Protein AF-A0A947G806-F1 (afdb_monomer_lite)

Foldseek 3Di:
DDDDDDDDDDDDDDDDDDDDDPPPDDPPDPDDPDDAQQWFWWKWWWDDDPWIKIWTLAFCDGPRQKTWMFTKDWADDPPFFQPVLVNDQAPLRTKMKGWDIDRPVLSQDAQDKTKIWIWRPGPPDPPIDTRGITIIGGNHIQGIDGAHQDDDDDFFWKWWWADDLVRPWIWTWTDAHHPFAKTWIKTFPDQDDSPDCSNHRTDMWTFDPHGRDDDPAKDWGQTDDPPDTTITIIGTNDMDGGRSD

Radius of gyration: 31.88 Å; chains: 1; bounding box: 130×60×60 Å

Secondary structure (DSSP, 8-state):
-----------------PPPPPP--PPP-----PPPTTEE---EEEE-SSSEEEEE---SSTTS-EEEEEEEEEEEEEEEE-HHHHHSPPTTS-EEEEEPSEEGGGGGSTT-EEEEEEEES-TTSTT-EEEEEEEEEEEEEEEEEE--SSSPPPSS-EEEEEEETTTTEEEEEE---SSSEEEEEEEEEE---TT-THHHHTEEEEBTT--S---SSEEEEEEEETTEEEEEEEEEEEEEEES--

Sequence (245 aa):
MLRPYLLLSVLLTSCGGAPPEPAAVEPAKATQSEKPPMFGVHGMLVFGVGAKFVSHLPMYDQPHDVQAIAEVNLLRQPGEFNAELFAKPHPTGYHTLKPEPFSLPEMNKQGYRFPATLYAGHFEREGNVEIGKVIVEVKRPIVYRKLSASGESEPVYTAMVFGSSEAGEYYMAHKIGARPSFDQISLVAEGAKADDPRWTSGIEITAVAHPDEPITRYGSFNLQMEGAPHRIKTRAVYTEVGELR

Structure (mmCIF, N/CA/C/O backbone):
data_AF-A0A947G806-F1
#
_entry.id   AF-A0A947G806-F1
#
loop_
_atom_site.group_PDB
_atom_site.id
_atom_site.type_symbol
_atom_site.label_atom_id
_atom_site.label_alt_id
_atom_site.label_comp_id
_atom_site.label_asym_id
_atom_site.label_entity_id
_atom_site.label_seq_id
_atom_site.pdbx_PDB_ins_code
_atom_site.Cartn_x
_atom_site.Cartn_y
_atom_site.Cartn_z
_atom_site.occupancy
_atom_site.B_iso_or_equiv
_atom_site.auth_seq_id
_atom_site.auth_comp_id
_atom_site.auth_asym_id
_atom_site.auth_atom_id
_atom_site.pdbx_PDB_model_num
ATOM 1 N N . MET A 1 1 ? -107.800 40.134 -24.191 1.00 42.72 1 MET A N 1
ATOM 2 C CA . MET A 1 1 ? -106.384 39.922 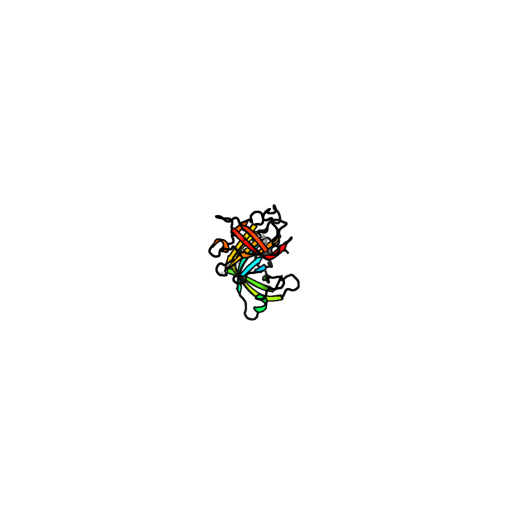-23.824 1.00 42.72 1 MET A CA 1
ATOM 3 C C . MET A 1 1 ? -106.078 38.434 -23.881 1.00 42.72 1 MET A C 1
ATOM 5 O O . MET A 1 1 ? -106.226 37.751 -22.887 1.00 42.72 1 MET A O 1
ATOM 9 N N . LEU A 1 2 ? -105.721 37.927 -25.058 1.00 40.91 2 LEU A N 1
ATOM 10 C CA . LEU A 1 2 ? -105.163 36.591 -25.268 1.00 40.91 2 LEU A CA 1
ATOM 11 C C . LEU A 1 2 ? -104.396 36.676 -26.590 1.00 40.91 2 LEU A C 1
ATOM 13 O O . LEU A 1 2 ? -104.969 37.114 -27.589 1.00 40.91 2 LEU A O 1
ATOM 17 N N . ARG A 1 3 ? -103.113 36.314 -26.602 1.00 37.34 3 ARG A N 1
ATOM 18 C CA . ARG A 1 3 ? -102.376 36.068 -27.846 1.00 37.34 3 ARG A CA 1
ATOM 19 C C . ARG A 1 3 ? -101.895 34.615 -27.852 1.00 37.34 3 ARG A C 1
ATOM 21 O O . ARG A 1 3 ? -101.367 34.184 -26.828 1.00 37.34 3 ARG A O 1
ATOM 28 N N . PRO A 1 4 ? -102.110 33.869 -28.950 1.00 54.66 4 PRO A N 1
ATOM 29 C CA . PRO A 1 4 ? -101.799 32.451 -29.021 1.00 54.66 4 PRO A CA 1
ATOM 30 C C . PRO A 1 4 ? -100.349 32.200 -29.446 1.00 54.66 4 PRO A C 1
ATOM 32 O O . PRO A 1 4 ? -99.719 33.020 -30.114 1.00 54.66 4 PRO A O 1
ATOM 35 N N . TYR A 1 5 ? -99.857 31.032 -29.043 1.00 39.03 5 TYR A N 1
ATOM 36 C CA . TYR A 1 5 ? -98.570 30.457 -29.412 1.00 39.03 5 TYR A CA 1
ATOM 37 C C . TYR A 1 5 ? -98.559 30.017 -30.883 1.00 39.03 5 TYR A C 1
ATOM 39 O O . TYR A 1 5 ? -99.503 29.378 -31.346 1.00 39.03 5 TYR A O 1
ATOM 47 N N . LEU A 1 6 ? -97.464 30.309 -31.589 1.00 48.00 6 LEU A N 1
ATOM 48 C CA . LEU A 1 6 ? -97.139 29.739 -32.896 1.00 48.00 6 LEU A CA 1
ATOM 49 C C . LEU A 1 6 ? -95.924 28.814 -32.726 1.00 48.00 6 LEU A C 1
ATOM 51 O O . LEU A 1 6 ? -94.883 29.245 -32.230 1.00 48.00 6 LEU A O 1
ATOM 55 N N . LEU A 1 7 ? -96.083 27.545 -33.112 1.00 40.16 7 LEU A N 1
ATOM 56 C CA . LEU A 1 7 ? -95.004 26.563 -33.226 1.00 40.16 7 LEU A CA 1
ATOM 57 C C . LEU A 1 7 ? -94.042 26.968 -34.353 1.00 40.16 7 LEU A C 1
ATOM 59 O O . LEU A 1 7 ? -94.486 27.241 -35.467 1.00 40.16 7 LEU A O 1
ATOM 63 N N . LEU A 1 8 ? -92.735 26.898 -34.094 1.00 44.12 8 LEU A N 1
ATOM 64 C CA . LEU A 1 8 ? -91.704 26.868 -35.129 1.00 44.12 8 LEU A CA 1
ATOM 65 C C . LEU A 1 8 ? -90.762 25.692 -34.851 1.00 44.12 8 LEU A C 1
ATOM 67 O O . LEU A 1 8 ? -90.087 25.647 -33.825 1.00 44.12 8 LEU A O 1
ATOM 71 N N . SER A 1 9 ? -90.756 24.726 -35.766 1.00 40.22 9 SER A N 1
ATOM 72 C CA . SER A 1 9 ? -89.856 23.575 -35.767 1.00 40.22 9 SER A CA 1
ATOM 73 C C . SER A 1 9 ? -88.482 23.985 -36.299 1.00 40.22 9 SER A C 1
ATOM 75 O O . SER A 1 9 ? -88.382 24.505 -37.407 1.00 40.22 9 SER A O 1
ATOM 77 N N . VAL A 1 10 ? -87.424 23.709 -35.537 1.00 48.78 10 VAL A N 1
ATOM 78 C CA . VAL A 1 10 ? -86.030 23.808 -35.992 1.00 48.78 10 VAL A CA 1
ATOM 79 C C . VAL A 1 10 ? -85.445 22.398 -36.020 1.00 48.78 10 VAL A C 1
ATOM 81 O O . VAL A 1 10 ? -85.394 21.722 -34.996 1.00 48.78 10 VAL A O 1
ATOM 84 N N . LEU A 1 11 ? -85.025 21.954 -37.206 1.00 43.69 11 LEU A N 1
ATOM 85 C CA . LEU A 1 11 ? -84.169 20.783 -37.388 1.00 43.69 11 LEU A CA 1
ATOM 86 C C . LEU A 1 11 ? -82.727 21.171 -37.036 1.00 43.69 11 LEU A C 1
ATOM 88 O O . LEU A 1 11 ? -82.171 22.079 -37.650 1.00 43.69 11 LEU A O 1
ATOM 92 N N . LEU A 1 12 ? -82.122 20.468 -36.079 1.00 47.81 12 LEU A N 1
ATOM 93 C CA . LEU A 1 12 ? -80.687 20.530 -35.801 1.00 47.81 12 LEU A CA 1
ATOM 94 C C . LEU A 1 12 ? -80.041 19.213 -36.233 1.00 47.81 12 LEU A C 1
ATOM 96 O O . LEU A 1 12 ? -80.342 18.143 -35.706 1.00 47.81 12 LEU A O 1
ATOM 100 N N . THR A 1 13 ? -79.166 19.320 -37.227 1.00 51.06 13 THR A N 1
ATOM 101 C CA . THR A 1 13 ? -78.339 18.240 -37.762 1.00 51.06 13 THR A CA 1
ATOM 102 C C . THR A 1 13 ? -77.247 17.878 -36.755 1.00 51.06 13 THR A C 1
ATOM 104 O O . THR A 1 13 ? -76.488 18.734 -36.307 1.00 51.06 13 THR A O 1
ATOM 107 N N . SER A 1 14 ? -77.184 16.596 -36.403 1.00 37.72 14 SER A N 1
ATOM 108 C CA . SER A 1 14 ? -76.177 15.987 -35.532 1.00 37.72 14 SER A CA 1
ATOM 109 C C . SER A 1 14 ? -74.858 15.768 -36.286 1.00 37.72 14 SER A C 1
ATOM 111 O O . SER A 1 14 ? -74.844 15.068 -37.297 1.00 37.72 14 SER A O 1
ATOM 113 N N . CYS A 1 15 ? -73.753 16.310 -35.766 1.00 47.03 15 CYS A N 1
ATOM 114 C CA . CYS A 1 15 ? -72.395 15.848 -36.062 1.00 47.03 15 CYS A CA 1
ATOM 115 C C . CYS A 1 15 ? -71.788 15.309 -34.762 1.00 47.03 15 CYS A C 1
ATOM 117 O O . CYS A 1 15 ? -71.397 16.075 -33.884 1.00 47.03 15 CYS A O 1
ATOM 119 N N . GLY A 1 16 ? -71.748 13.982 -34.635 1.00 44.59 16 GLY A N 1
ATOM 120 C CA . GLY A 1 16 ? -71.056 13.289 -33.555 1.00 44.59 16 GLY A CA 1
ATOM 121 C C . GLY A 1 16 ? -69.552 13.228 -33.814 1.00 44.59 16 GLY A C 1
ATOM 122 O O . GLY A 1 16 ? -69.117 12.654 -34.808 1.00 44.59 16 GLY A O 1
ATOM 123 N N . GLY A 1 17 ? -68.767 13.790 -32.899 1.00 43.84 17 GLY A N 1
ATOM 124 C CA . GLY A 1 17 ? -67.337 13.531 -32.757 1.00 43.84 17 GLY A CA 1
ATOM 125 C C . GLY A 1 17 ? -67.060 13.216 -31.293 1.00 43.84 17 GLY A C 1
ATOM 126 O O . GLY A 1 17 ? -67.236 14.080 -30.437 1.00 43.84 17 GLY A O 1
ATOM 127 N N . ALA A 1 18 ? -66.701 11.968 -30.993 1.00 58.56 18 ALA A N 1
ATOM 128 C CA . ALA A 1 18 ? -66.265 11.579 -29.658 1.00 58.56 18 ALA A CA 1
ATOM 129 C C . ALA A 1 18 ? -64.910 12.246 -29.339 1.00 58.56 18 ALA A C 1
ATOM 131 O O . ALA A 1 18 ? -64.068 12.349 -30.237 1.00 58.56 18 ALA A O 1
ATOM 132 N N . PRO A 1 19 ? -64.677 12.707 -28.098 1.00 58.34 19 PRO A N 1
ATOM 133 C CA . PRO A 1 19 ? -63.365 13.196 -27.693 1.00 58.34 19 PRO A CA 1
ATOM 134 C C . PRO A 1 19 ? -62.340 12.046 -27.722 1.00 58.34 19 PRO A C 1
ATOM 136 O O . PRO A 1 19 ? -62.699 10.914 -27.389 1.00 58.34 19 PRO A O 1
ATOM 139 N N . PRO A 1 20 ? -61.079 12.304 -28.115 1.00 59.22 20 PRO A N 1
ATOM 140 C CA . PRO A 1 20 ? -60.042 11.283 -28.101 1.00 59.22 20 PRO A CA 1
ATOM 141 C C . PRO A 1 20 ? -59.774 10.815 -26.667 1.00 59.22 20 PRO A C 1
ATOM 143 O O . PRO A 1 20 ? -59.651 11.615 -25.739 1.00 59.22 20 PRO A O 1
ATOM 146 N N . GLU A 1 21 ? -59.700 9.499 -26.513 1.00 58.16 21 GLU A N 1
ATOM 147 C CA . GLU A 1 21 ? -59.341 8.802 -25.283 1.00 58.16 21 GLU A CA 1
ATOM 148 C C . GLU A 1 21 ? -57.937 9.245 -24.819 1.00 58.16 21 GLU A C 1
ATOM 150 O O . GLU A 1 21 ? -57.025 9.341 -25.649 1.00 58.16 21 GLU A O 1
ATOM 155 N N . PRO A 1 22 ? -57.726 9.570 -23.528 1.00 55.19 22 PRO A N 1
ATOM 156 C CA . PRO A 1 22 ? -56.407 9.950 -23.044 1.00 55.19 22 PRO A CA 1
ATOM 157 C C . PRO A 1 22 ? -55.462 8.754 -23.170 1.00 55.19 22 PRO A C 1
ATOM 159 O O . PRO A 1 22 ? -55.707 7.691 -22.601 1.00 55.19 22 PRO A O 1
ATOM 162 N N . ALA A 1 23 ? -54.379 8.943 -23.925 1.00 55.88 23 ALA A N 1
ATOM 163 C CA . ALA A 1 23 ? -53.331 7.948 -24.079 1.00 55.88 23 ALA A CA 1
ATOM 164 C C . ALA A 1 23 ? -52.851 7.475 -22.699 1.00 55.88 23 ALA A C 1
ATOM 166 O O . ALA A 1 23 ? -52.484 8.286 -21.844 1.00 55.88 23 ALA A O 1
ATOM 167 N N . ALA A 1 24 ? -52.865 6.158 -22.490 1.00 52.91 24 ALA A N 1
ATOM 168 C CA . ALA A 1 24 ? -52.300 5.538 -21.307 1.00 52.91 24 ALA A CA 1
ATOM 169 C C . ALA A 1 24 ? -50.821 5.937 -21.196 1.00 52.91 24 ALA A C 1
ATOM 171 O O . ALA A 1 24 ? -50.004 5.597 -22.051 1.00 52.91 24 ALA A O 1
ATOM 172 N N . VAL A 1 25 ? -50.488 6.690 -20.150 1.00 57.28 25 VAL A N 1
ATOM 173 C CA . VAL A 1 25 ? -49.103 6.979 -19.788 1.00 57.28 25 VAL A CA 1
ATOM 174 C C . VAL A 1 25 ? -48.512 5.669 -19.278 1.00 57.28 25 VAL A C 1
ATOM 176 O O . VAL A 1 25 ? -48.858 5.217 -18.186 1.00 57.28 25 VAL A O 1
ATOM 179 N N . GLU A 1 26 ? -47.662 5.029 -20.083 1.00 55.09 26 GLU A N 1
ATOM 180 C CA . GLU A 1 26 ? -46.845 3.911 -19.612 1.00 55.09 26 GLU A CA 1
ATOM 181 C C . GLU A 1 26 ? -46.054 4.360 -18.372 1.00 55.09 26 GLU A C 1
ATOM 183 O O . GLU A 1 26 ? -45.501 5.467 -18.363 1.00 55.09 26 GLU A O 1
ATOM 188 N N . PRO A 1 27 ? -45.985 3.542 -17.307 1.00 51.25 27 PRO A N 1
ATOM 189 C CA . PRO A 1 27 ? -45.199 3.897 -16.140 1.00 51.25 27 PRO A CA 1
ATOM 190 C C . PRO A 1 27 ? -43.739 4.050 -16.566 1.00 51.25 27 PRO A C 1
ATOM 192 O O . PRO A 1 27 ? -43.144 3.132 -17.135 1.00 51.25 27 PRO A O 1
ATOM 195 N N . ALA A 1 28 ? -43.165 5.222 -16.289 1.00 57.41 28 ALA A N 1
ATOM 196 C CA . ALA A 1 28 ? -41.758 5.494 -16.527 1.00 57.41 28 ALA A CA 1
ATOM 197 C C . ALA A 1 28 ? -40.918 4.374 -15.898 1.00 57.41 28 ALA A C 1
ATOM 199 O O . ALA A 1 28 ? -40.947 4.150 -14.686 1.00 57.41 28 ALA A O 1
ATOM 200 N N . LYS A 1 29 ? -40.189 3.647 -16.748 1.00 49.78 29 LYS A N 1
ATOM 201 C CA . LYS A 1 29 ? -39.236 2.616 -16.346 1.00 49.78 29 LYS A CA 1
ATOM 202 C C . LYS A 1 29 ? -38.240 3.267 -15.389 1.00 49.78 29 LYS A C 1
ATOM 204 O O . LYS A 1 29 ? -37.482 4.138 -15.806 1.00 49.78 29 LYS A O 1
ATOM 209 N N . ALA A 1 30 ? -38.275 2.879 -14.114 1.00 50.00 30 ALA A N 1
ATOM 210 C CA . ALA A 1 30 ? -37.313 3.341 -13.123 1.00 50.00 30 ALA A CA 1
ATOM 211 C C . ALA A 1 30 ? -35.902 3.094 -13.672 1.00 50.00 30 ALA A C 1
ATOM 213 O O . ALA A 1 30 ? -35.520 1.950 -13.938 1.00 50.00 30 ALA A O 1
ATOM 214 N N . THR A 1 31 ? -35.154 4.169 -13.909 1.00 49.81 31 THR A N 1
ATOM 215 C CA . THR A 1 31 ? -33.740 4.091 -14.252 1.00 49.81 31 THR A CA 1
ATOM 216 C C . THR A 1 31 ? -33.042 3.390 -13.094 1.00 49.81 31 THR A C 1
ATOM 218 O O . THR A 1 31 ? -33.050 3.877 -11.965 1.00 49.81 31 THR A O 1
ATOM 221 N N . GLN A 1 32 ? -32.493 2.198 -13.349 1.00 50.56 32 GLN A N 1
ATOM 222 C CA . GLN A 1 32 ? -31.591 1.556 -12.399 1.00 50.56 32 GLN A CA 1
ATOM 223 C C . GLN A 1 32 ? -30.486 2.568 -12.099 1.00 50.56 32 GLN A C 1
ATOM 225 O O . GLN A 1 32 ? -29.832 3.038 -13.028 1.00 50.56 32 GLN A O 1
ATOM 230 N N . SER A 1 33 ? -30.322 2.957 -10.833 1.00 57.97 33 SER A N 1
ATOM 231 C CA . SER A 1 33 ? -29.216 3.821 -10.434 1.00 57.97 33 SER A CA 1
ATOM 232 C C . SER A 1 33 ? -27.921 3.115 -10.822 1.00 57.97 33 SER A C 1
ATOM 234 O O . SER A 1 33 ? -27.610 2.052 -10.276 1.00 57.97 33 SER A O 1
ATOM 236 N N . GLU A 1 34 ? -27.210 3.660 -11.802 1.00 77.19 34 GLU A N 1
ATOM 237 C CA . GLU A 1 34 ? -25.951 3.097 -12.265 1.00 77.19 34 GLU A CA 1
ATOM 238 C C . GLU A 1 34 ? -24.980 3.075 -11.080 1.00 77.19 34 GLU A C 1
ATOM 240 O O . GLU A 1 34 ? -24.826 4.071 -10.365 1.00 77.19 34 GLU A O 1
ATOM 245 N N . LYS A 1 35 ? -24.401 1.904 -10.791 1.00 80.12 35 LYS A N 1
ATOM 246 C CA . LYS A 1 35 ? -23.432 1.796 -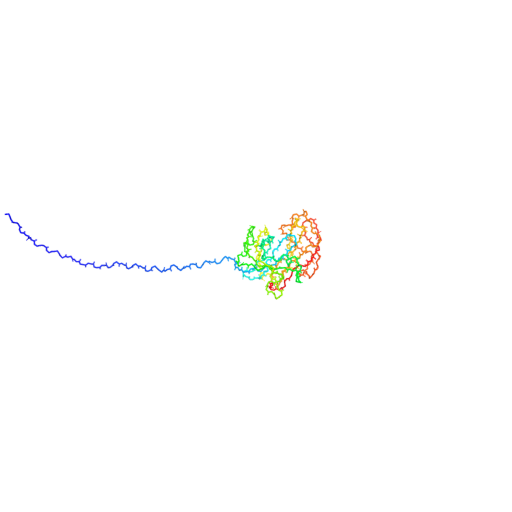9.699 1.00 80.12 35 LYS A CA 1
ATOM 247 C C . LYS A 1 35 ? -22.246 2.716 -10.010 1.00 80.12 35 LYS A C 1
ATOM 249 O O . LYS A 1 35 ? -21.855 2.804 -11.174 1.00 80.12 35 LYS A O 1
ATOM 254 N N . PRO A 1 36 ? -21.644 3.360 -8.995 1.00 85.44 36 PRO A N 1
ATOM 255 C CA . PRO A 1 36 ? -20.417 4.120 -9.191 1.00 85.44 36 PRO A CA 1
ATOM 256 C C . PRO A 1 36 ? -19.325 3.275 -9.877 1.00 85.44 36 PRO A C 1
ATOM 258 O O . PRO A 1 36 ? -19.326 2.046 -9.749 1.00 85.44 36 PRO A O 1
ATOM 261 N N . PRO A 1 37 ? -18.380 3.902 -10.596 1.00 86.62 37 PRO A N 1
ATOM 262 C CA . PRO A 1 37 ? -17.287 3.185 -11.247 1.00 86.62 37 PRO A CA 1
ATOM 263 C C . PRO A 1 37 ? -16.462 2.398 -10.227 1.00 86.62 37 PRO A C 1
ATOM 265 O O . PRO A 1 37 ? -16.204 2.884 -9.129 1.00 86.62 37 PRO A O 1
ATOM 268 N N . MET A 1 38 ? -16.017 1.196 -10.606 1.00 92.44 38 MET A N 1
ATOM 269 C CA . MET A 1 38 ? -15.210 0.320 -9.745 1.00 92.44 38 MET A CA 1
ATOM 270 C C . MET A 1 38 ? -15.848 0.088 -8.364 1.00 92.44 38 MET A C 1
ATOM 272 O O . MET A 1 38 ? -15.162 0.102 -7.348 1.00 92.44 38 MET A O 1
ATOM 276 N N . PHE A 1 39 ? -17.174 -0.078 -8.319 1.00 96.06 39 PHE A N 1
ATOM 277 C CA . PHE A 1 39 ? -17.895 -0.403 -7.092 1.00 96.06 39 PHE A CA 1
ATOM 278 C C . PHE A 1 39 ? -17.813 -1.903 -6.790 1.00 96.06 39 PHE A C 1
ATOM 280 O O . PHE A 1 39 ? -18.312 -2.725 -7.566 1.00 96.06 39 PHE A O 1
ATOM 287 N N . GLY A 1 40 ? -17.245 -2.266 -5.644 1.00 96.00 40 GLY A N 1
ATOM 288 C CA . GLY A 1 40 ? -17.082 -3.659 -5.239 1.00 96.00 40 GLY A CA 1
ATOM 289 C C . GLY A 1 40 ? -16.501 -3.812 -3.838 1.00 96.00 40 GLY A C 1
ATOM 290 O O . GLY A 1 40 ? -16.350 -2.845 -3.095 1.00 96.00 40 GLY A O 1
ATOM 291 N N . VAL A 1 41 ? -16.201 -5.056 -3.462 1.00 96.38 41 VAL A N 1
ATOM 292 C CA . VAL A 1 41 ? -15.405 -5.355 -2.264 1.00 96.38 41 VAL A CA 1
ATOM 293 C C . VAL A 1 41 ? -13.947 -5.396 -2.686 1.00 96.38 41 VAL A C 1
ATOM 295 O O . VAL A 1 41 ? -13.581 -6.189 -3.544 1.00 96.38 41 VAL A O 1
ATOM 298 N N . HIS A 1 42 ? -13.123 -4.553 -2.078 1.00 96.31 42 HIS A N 1
ATOM 299 C CA . HIS A 1 42 ? -11.723 -4.383 -2.449 1.00 96.31 42 HIS A CA 1
ATOM 300 C C . HIS A 1 42 ? -10.842 -4.870 -1.305 1.00 96.31 42 HIS A C 1
ATOM 302 O O . HIS A 1 42 ? -10.720 -4.179 -0.297 1.00 96.31 42 HIS A O 1
ATOM 308 N N . GLY A 1 43 ? -10.271 -6.070 -1.427 1.00 95.94 43 GLY A N 1
ATOM 309 C CA . GLY A 1 43 ? -9.331 -6.588 -0.434 1.00 95.94 43 GLY A CA 1
ATOM 310 C C . GLY A 1 43 ? -8.153 -5.632 -0.252 1.00 95.94 43 GLY A C 1
ATOM 311 O O . GLY A 1 43 ? -7.640 -5.092 -1.232 1.00 95.94 43 GLY A O 1
ATOM 312 N N . MET A 1 44 ? -7.731 -5.399 0.993 1.00 97.00 44 MET A N 1
ATOM 313 C CA . MET A 1 44 ? -6.595 -4.515 1.275 1.00 97.00 44 MET A CA 1
ATOM 314 C C . MET A 1 44 ? -5.582 -5.201 2.183 1.00 97.00 44 MET A C 1
ATOM 316 O O . MET A 1 44 ? -5.950 -5.765 3.209 1.00 97.00 44 MET A O 1
ATOM 320 N N . LEU A 1 45 ? -4.300 -5.075 1.874 1.00 96.50 45 LEU A N 1
ATOM 321 C CA . LEU A 1 45 ? -3.202 -5.306 2.805 1.00 96.50 45 LEU A CA 1
ATOM 322 C C . LEU A 1 45 ? -3.152 -4.179 3.844 1.00 96.50 45 LEU A C 1
ATOM 324 O O . LEU A 1 45 ? -3.305 -3.016 3.482 1.00 96.50 45 LEU A O 1
ATOM 328 N N . VAL A 1 46 ? -2.855 -4.502 5.104 1.00 95.56 46 VAL A N 1
ATOM 329 C CA . VAL A 1 46 ? -2.540 -3.530 6.164 1.00 95.56 46 VAL A CA 1
ATOM 330 C C . VAL A 1 46 ? -1.104 -3.717 6.635 1.00 95.56 46 VAL A C 1
ATOM 332 O O . VAL A 1 46 ? -0.696 -4.824 6.989 1.00 95.56 46 VAL A O 1
ATOM 335 N N . PHE A 1 47 ? -0.352 -2.619 6.697 1.00 93.19 47 PHE A N 1
ATOM 336 C CA . PHE A 1 47 ? 1.037 -2.608 7.160 1.00 93.19 47 PHE A CA 1
ATOM 337 C C . PHE A 1 47 ? 1.390 -1.305 7.899 1.00 93.19 47 PHE A C 1
ATOM 339 O O . PHE A 1 47 ? 0.598 -0.359 7.940 1.00 93.19 47 PHE A O 1
ATOM 346 N N . GLY A 1 48 ? 2.573 -1.275 8.523 1.00 90.81 48 GLY A N 1
ATOM 347 C CA . GLY A 1 48 ? 3.039 -0.165 9.364 1.00 90.81 48 GLY A CA 1
ATOM 348 C C . GLY A 1 48 ? 2.893 -0.412 10.866 1.00 90.81 48 GLY A C 1
ATOM 349 O O . GLY A 1 48 ? 1.842 -0.880 11.314 1.00 90.81 48 GLY A O 1
ATOM 350 N N . VAL A 1 49 ? 3.915 -0.089 11.671 1.00 86.56 49 VAL A N 1
ATOM 351 C CA . VAL A 1 49 ? 3.895 -0.287 13.140 1.00 86.56 49 VAL A CA 1
ATOM 352 C C . VAL A 1 49 ? 3.447 0.987 13.856 1.00 86.56 49 VAL A C 1
ATOM 354 O O . VAL A 1 49 ? 2.501 0.920 14.646 1.00 86.56 49 VAL A O 1
ATOM 357 N N . GLY A 1 50 ? 4.015 2.142 13.514 1.00 87.06 50 GLY A N 1
ATOM 358 C CA . GLY A 1 50 ? 3.530 3.467 13.912 1.00 87.06 50 GLY A CA 1
ATOM 359 C C . GLY A 1 50 ? 2.364 3.923 13.034 1.00 87.06 50 GLY A C 1
ATOM 360 O O . GLY A 1 50 ? 1.201 3.598 13.309 1.00 87.06 50 GLY A O 1
ATOM 361 N N . ALA A 1 51 ? 2.679 4.625 11.941 1.00 90.31 51 ALA A N 1
ATOM 362 C CA . ALA A 1 51 ? 1.704 4.973 10.906 1.00 90.31 51 ALA A CA 1
ATOM 363 C C . ALA A 1 51 ? 1.085 3.706 10.292 1.00 90.31 51 ALA A C 1
ATOM 365 O O . ALA A 1 51 ? 1.711 2.645 10.271 1.00 90.31 51 ALA A O 1
ATOM 366 N N . LYS A 1 52 ? -0.167 3.794 9.836 1.00 94.56 52 LYS A N 1
ATOM 367 C CA . LYS A 1 52 ? -0.863 2.676 9.191 1.00 94.56 52 LYS A CA 1
ATOM 368 C C . LYS A 1 52 ? -1.066 2.986 7.726 1.00 94.56 52 LYS A C 1
ATOM 370 O O . LYS A 1 52 ? -1.467 4.089 7.368 1.00 94.56 52 LYS A O 1
ATOM 375 N N . PHE A 1 53 ? -0.816 1.984 6.904 1.00 95.88 53 PHE A N 1
ATOM 376 C CA . PHE A 1 53 ? -1.012 2.055 5.471 1.00 95.88 53 PHE A CA 1
ATOM 377 C C . PHE A 1 53 ? -1.908 0.914 5.028 1.00 95.88 53 PHE A C 1
ATOM 379 O O . PHE A 1 53 ? -1.892 -0.172 5.620 1.00 95.88 53 PHE A O 1
ATOM 386 N N . VAL A 1 54 ? -2.667 1.175 3.971 1.00 97.62 54 VAL A N 1
ATOM 387 C CA . VAL A 1 54 ? -3.397 0.146 3.240 1.00 97.62 54 VAL A CA 1
ATOM 388 C C . VAL A 1 54 ? -2.938 0.121 1.794 1.00 97.62 54 VAL A C 1
ATOM 390 O O . VAL A 1 54 ? -2.734 1.178 1.198 1.00 97.62 54 VAL A O 1
ATOM 393 N N . SER A 1 55 ? -2.775 -1.081 1.248 1.00 97.75 55 SER A N 1
ATOM 394 C CA . SER A 1 55 ? -2.562 -1.308 -0.184 1.00 97.75 55 SER A CA 1
ATOM 395 C C . SER A 1 55 ? -3.706 -2.158 -0.701 1.00 97.75 55 SER A C 1
ATOM 397 O O . SER A 1 55 ? -3.978 -3.214 -0.136 1.00 97.75 55 SER A O 1
ATOM 399 N N . HIS A 1 56 ? -4.384 -1.701 -1.746 1.00 97.56 56 HIS A N 1
ATOM 400 C CA . HIS A 1 56 ? -5.340 -2.528 -2.471 1.00 97.56 56 HIS A CA 1
ATOM 401 C C . HIS A 1 56 ? -4.635 -3.762 -3.022 1.00 97.56 56 HIS A C 1
ATOM 403 O O . HIS A 1 56 ? -3.535 -3.617 -3.541 1.00 97.56 56 HIS A O 1
ATOM 409 N N . LEU A 1 57 ? -5.267 -4.931 -2.882 1.00 95.69 57 LEU A N 1
ATOM 410 C CA . LEU A 1 57 ? -4.862 -6.197 -3.492 1.00 95.69 57 LEU A CA 1
ATOM 411 C C . LEU A 1 57 ? -5.446 -6.222 -4.912 1.00 95.69 57 LEU A C 1
ATOM 413 O O . LEU A 1 57 ? -6.627 -6.541 -5.077 1.00 95.69 57 LEU A O 1
ATOM 417 N N . PRO A 1 58 ? -4.701 -5.748 -5.922 1.00 95.44 58 PRO A N 1
ATOM 418 C CA . PRO A 1 58 ? -5.288 -5.422 -7.205 1.00 95.44 58 PRO A CA 1
ATOM 419 C C . PRO A 1 58 ? -5.340 -6.649 -8.107 1.00 95.44 58 PRO A C 1
ATOM 421 O O . PRO A 1 58 ? -4.495 -7.519 -8.011 1.00 95.44 58 PRO A O 1
ATOM 424 N N . MET A 1 59 ? -6.261 -6.665 -9.062 1.00 94.62 59 MET A N 1
ATOM 425 C CA . MET A 1 59 ? -6.221 -7.586 -10.204 1.00 94.62 59 MET A CA 1
ATOM 426 C C . MET A 1 59 ? -6.191 -6.753 -11.482 1.00 94.62 59 MET A C 1
ATOM 428 O O . MET A 1 59 ? -6.435 -5.558 -11.438 1.00 94.62 59 MET A O 1
ATOM 432 N N . TYR A 1 60 ? -5.928 -7.341 -12.646 1.00 94.00 60 TYR A N 1
ATOM 433 C CA . TYR A 1 60 ? -5.926 -6.567 -13.899 1.00 94.00 60 TYR A CA 1
ATOM 434 C C . TYR A 1 60 ? -7.320 -6.232 -14.453 1.00 94.00 60 TYR A C 1
ATOM 436 O O . TYR A 1 60 ? -7.418 -5.430 -15.380 1.00 94.00 60 TYR A O 1
ATOM 444 N N . ASP A 1 61 ? -8.377 -6.831 -13.904 1.00 93.44 61 ASP A N 1
ATOM 445 C CA . ASP A 1 61 ? -9.752 -6.661 -14.369 1.00 93.44 61 ASP A CA 1
ATOM 446 C C . ASP A 1 61 ? -10.559 -5.746 -13.444 1.00 93.44 61 ASP A C 1
ATOM 448 O O . ASP A 1 61 ? -10.367 -5.719 -12.227 1.00 93.44 61 ASP A O 1
ATOM 452 N N . GLN A 1 62 ? -11.519 -5.021 -14.020 1.00 93.94 62 GLN A N 1
ATOM 453 C CA . GLN A 1 62 ? -12.506 -4.260 -13.256 1.00 93.94 62 GLN A CA 1
ATOM 454 C C . GLN A 1 62 ? -13.288 -5.189 -12.302 1.00 93.94 62 GLN A C 1
ATOM 456 O O . GLN A 1 62 ? -13.654 -6.297 -12.697 1.00 93.94 62 GLN A O 1
ATOM 461 N N . PRO A 1 63 ? -13.619 -4.742 -11.078 1.00 95.25 63 PRO A N 1
ATOM 462 C CA . PRO A 1 63 ? -13.393 -3.402 -10.529 1.00 95.25 63 PRO A CA 1
ATOM 463 C C . PRO A 1 63 ? -12.023 -3.214 -9.833 1.00 95.25 63 PRO A C 1
ATOM 465 O O . PRO A 1 63 ? -11.851 -2.241 -9.104 1.00 95.25 63 PRO A O 1
ATOM 468 N N . HIS A 1 64 ? -11.065 -4.130 -10.007 1.00 95.81 64 HIS A N 1
ATOM 469 C CA . HIS A 1 64 ? -9.829 -4.221 -9.215 1.00 95.81 64 HIS A CA 1
ATOM 470 C C . HIS A 1 64 ? -8.560 -3.721 -9.934 1.00 95.81 64 HIS A C 1
ATOM 472 O O . HIS A 1 64 ? -7.466 -3.801 -9.376 1.00 95.81 64 HIS A O 1
ATOM 478 N N . ASP A 1 65 ? -8.691 -3.177 -11.142 1.00 95.94 65 ASP A N 1
ATOM 479 C CA . ASP A 1 65 ? -7.616 -2.738 -12.048 1.00 95.94 65 ASP A CA 1
ATOM 480 C C . ASP A 1 65 ? -6.968 -1.408 -11.655 1.00 95.94 65 ASP A C 1
ATOM 482 O O . ASP A 1 65 ? -6.644 -0.572 -12.500 1.00 95.94 65 ASP A O 1
ATOM 486 N N . VAL A 1 66 ? -6.743 -1.207 -10.359 1.00 96.12 66 VAL A N 1
ATOM 487 C CA . VAL A 1 66 ? -6.086 -0.022 -9.814 1.00 96.12 66 VAL A CA 1
ATOM 488 C C . VAL A 1 66 ? -5.112 -0.426 -8.720 1.00 96.12 66 VAL A C 1
ATOM 490 O O . VAL A 1 66 ? -5.486 -1.056 -7.734 1.00 96.12 66 VAL A O 1
ATOM 493 N N . GLN A 1 67 ? -3.873 0.035 -8.843 1.00 97.25 67 GLN A N 1
ATOM 494 C CA . GLN A 1 67 ? -2.945 0.070 -7.724 1.00 97.25 67 GLN A CA 1
ATOM 495 C C . GLN A 1 67 ? -3.262 1.304 -6.873 1.00 97.25 67 GLN A C 1
ATOM 497 O O . GLN A 1 67 ? -3.077 2.439 -7.326 1.00 97.25 67 GLN A O 1
ATOM 502 N N . ALA A 1 68 ? -3.759 1.078 -5.657 1.00 97.56 68 ALA A N 1
ATOM 503 C CA . ALA A 1 68 ? -4.140 2.128 -4.720 1.00 97.56 68 ALA A CA 1
ATOM 504 C C . ALA A 1 68 ? -3.467 1.911 -3.361 1.00 97.56 68 ALA A C 1
ATOM 506 O O . ALA A 1 68 ? -3.595 0.841 -2.770 1.00 97.56 68 ALA A O 1
ATOM 507 N N . ILE A 1 69 ? -2.774 2.933 -2.858 1.00 97.81 69 ILE A N 1
ATOM 508 C CA . ILE A 1 69 ? -2.093 2.913 -1.559 1.00 97.81 69 ILE A CA 1
ATOM 509 C C . ILE A 1 69 ? -2.402 4.211 -0.826 1.00 97.81 69 ILE A C 1
ATOM 511 O O . ILE A 1 69 ? -2.312 5.293 -1.412 1.00 97.81 69 ILE A O 1
ATOM 515 N N . ALA A 1 70 ? -2.726 4.114 0.460 1.00 97.19 70 ALA A N 1
ATOM 516 C CA . ALA A 1 70 ? -2.975 5.273 1.306 1.00 97.19 70 ALA A CA 1
ATOM 517 C C . ALA A 1 70 ? -2.407 5.093 2.715 1.00 97.19 70 ALA A C 1
ATOM 519 O O . ALA A 1 70 ? -2.409 3.994 3.269 1.00 97.19 70 ALA A O 1
ATOM 520 N N . GLU A 1 71 ? -1.981 6.202 3.317 1.00 96.50 71 GLU A N 1
ATOM 521 C CA . GLU A 1 71 ? -1.854 6.321 4.768 1.00 96.50 71 GLU A CA 1
ATOM 522 C C . GLU A 1 71 ? -3.259 6.487 5.360 1.00 96.50 71 GLU A C 1
ATOM 524 O O . GLU A 1 71 ? -4.066 7.273 4.850 1.00 96.50 71 GLU A O 1
ATOM 529 N N . VAL A 1 72 ? -3.562 5.757 6.432 1.00 97.62 72 VAL A N 1
ATOM 530 C CA . VAL A 1 72 ? -4.903 5.706 7.024 1.00 97.62 72 VAL A CA 1
ATOM 531 C C . VAL A 1 72 ? -4.880 5.818 8.541 1.00 97.62 72 VAL A C 1
ATOM 533 O O . VAL A 1 72 ? -3.912 5.439 9.202 1.00 97.62 72 VAL A O 1
ATOM 536 N N . ASN A 1 73 ? -6.006 6.251 9.100 1.00 97.50 73 ASN A N 1
ATOM 537 C CA . ASN A 1 73 ? -6.352 5.972 10.487 1.00 97.50 73 ASN A CA 1
ATOM 538 C C . ASN A 1 73 ? -7.264 4.741 10.536 1.00 97.50 73 ASN A C 1
ATOM 540 O O . ASN A 1 73 ? -8.189 4.606 9.736 1.00 97.50 73 ASN A O 1
ATOM 544 N N . LEU A 1 74 ? -7.024 3.856 11.506 1.00 95.81 74 LEU A N 1
ATOM 545 C CA . LEU A 1 74 ? -7.917 2.739 11.816 1.00 95.81 74 LEU A CA 1
ATOM 546 C C . LEU A 1 74 ? -8.694 3.082 13.084 1.00 95.81 74 LEU A C 1
ATOM 548 O O . LEU A 1 74 ? -8.188 2.915 14.198 1.00 95.81 74 LEU A O 1
ATOM 552 N N . LEU A 1 75 ? -9.911 3.589 12.909 1.00 95.19 75 LEU A N 1
ATOM 553 C CA . LEU A 1 75 ? -10.793 3.967 14.005 1.00 95.19 75 LEU A CA 1
ATOM 554 C C . LEU A 1 75 ? -11.504 2.710 14.511 1.00 95.19 75 LEU A C 1
ATOM 556 O O . LEU A 1 75 ? -12.213 2.033 13.767 1.00 95.19 75 LEU A O 1
ATOM 560 N N . ARG A 1 76 ? -11.280 2.378 15.780 1.00 91.56 76 ARG A N 1
ATOM 561 C CA . ARG A 1 76 ? -11.744 1.130 16.397 1.00 91.56 76 ARG A CA 1
ATOM 562 C C . ARG A 1 76 ? -12.950 1.410 17.273 1.00 91.56 76 ARG A C 1
ATOM 564 O O . ARG A 1 76 ? -12.957 2.404 17.999 1.00 91.56 76 ARG A O 1
ATOM 571 N N . GLN A 1 77 ? -13.920 0.505 17.262 1.00 79.38 77 GLN A N 1
ATOM 572 C CA . GLN A 1 77 ? -14.987 0.527 18.255 1.00 79.38 77 GLN A CA 1
ATOM 573 C C . GLN A 1 77 ? -14.536 -0.247 19.506 1.00 79.38 77 GLN A C 1
ATOM 575 O O . GLN A 1 77 ? -14.058 -1.380 19.382 1.00 79.38 77 GLN A O 1
ATOM 580 N N . PRO A 1 78 ? -14.630 0.341 20.715 1.00 76.62 78 PRO A N 1
ATOM 581 C CA . PRO A 1 78 ? -14.323 -0.370 21.951 1.00 76.62 78 PRO A CA 1
ATOM 582 C C . PRO A 1 78 ? -15.164 -1.646 22.083 1.00 76.62 78 PRO A C 1
ATOM 584 O O . PRO A 1 78 ? -16.374 -1.610 21.890 1.00 76.62 78 PRO A O 1
ATOM 587 N N . GLY A 1 79 ? -14.527 -2.766 22.426 1.00 79.25 79 GLY A N 1
ATOM 588 C CA . GLY A 1 79 ? -15.203 -4.056 22.621 1.00 79.25 79 GLY A CA 1
ATOM 589 C C . GLY A 1 79 ? -15.366 -4.917 21.362 1.00 79.25 79 GLY A C 1
ATOM 590 O O . GLY A 1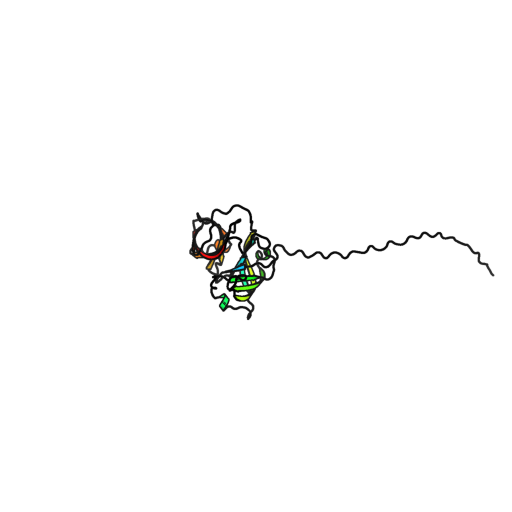 79 ? -15.627 -6.106 21.500 1.00 79.25 79 GLY A O 1
ATOM 591 N N . GLU A 1 80 ? -15.135 -4.372 20.164 1.00 83.31 80 GLU A N 1
ATOM 592 C CA . GLU A 1 80 ? -15.220 -5.123 18.896 1.00 83.31 80 GLU A CA 1
ATOM 593 C C . GLU A 1 80 ? -13.853 -5.370 18.237 1.00 83.31 80 GLU A C 1
ATOM 595 O O . GLU A 1 80 ? -13.793 -5.902 17.133 1.00 83.31 80 GLU A O 1
ATOM 600 N N . PHE A 1 81 ? -12.752 -4.971 18.886 1.00 91.00 81 PHE A N 1
ATOM 601 C CA . PHE A 1 81 ? -11.399 -5.035 18.328 1.00 91.00 81 PHE A CA 1
ATOM 602 C C . PHE A 1 81 ? -10.415 -5.734 19.269 1.00 91.00 81 PHE A C 1
ATOM 604 O O . PHE A 1 81 ? -10.153 -5.266 20.382 1.00 91.00 81 PHE A O 1
ATOM 611 N N . ASN A 1 82 ? -9.796 -6.811 18.793 1.00 90.75 82 ASN A N 1
ATOM 612 C CA . ASN A 1 82 ? -8.764 -7.538 19.518 1.00 90.75 82 ASN A CA 1
ATOM 613 C C . ASN A 1 82 ? -7.381 -6.889 19.314 1.00 90.75 82 ASN A C 1
ATOM 615 O O . ASN A 1 82 ? -6.620 -7.239 18.409 1.00 90.75 82 ASN A O 1
ATOM 619 N N . ALA A 1 83 ? -7.044 -5.928 20.179 1.00 88.88 83 ALA A N 1
ATOM 620 C CA . ALA A 1 83 ? -5.775 -5.201 20.102 1.00 88.88 83 ALA A CA 1
ATOM 621 C C . ALA A 1 83 ? -4.539 -6.091 20.291 1.00 88.88 83 ALA A C 1
ATOM 623 O O . ALA A 1 83 ? -3.498 -5.818 19.693 1.00 88.88 83 ALA A O 1
ATOM 624 N N . GLU A 1 84 ? -4.654 -7.156 21.084 1.00 87.56 84 GLU A N 1
ATOM 625 C CA . GLU A 1 84 ? -3.564 -8.104 21.299 1.00 87.56 84 GLU A CA 1
ATOM 626 C C . GLU A 1 84 ? -3.262 -8.891 20.020 1.00 87.56 84 GLU A C 1
ATOM 628 O O . GLU A 1 84 ? -2.101 -9.027 19.635 1.00 87.56 84 GLU A O 1
ATOM 633 N N . LEU A 1 85 ? -4.301 -9.362 19.326 1.00 86.50 85 LEU A N 1
ATOM 634 C CA . LEU A 1 85 ? -4.143 -10.069 18.058 1.00 86.50 85 LEU A CA 1
ATOM 635 C C . LEU A 1 85 ? -3.569 -9.154 16.971 1.00 86.50 85 LEU A C 1
ATOM 637 O O . LEU A 1 85 ? -2.698 -9.579 16.217 1.00 86.50 85 LEU A O 1
ATOM 641 N N . PHE A 1 86 ? -3.993 -7.888 16.927 1.00 87.94 86 PHE A N 1
ATOM 642 C CA . PHE A 1 86 ? -3.445 -6.921 15.975 1.00 87.94 86 PHE A CA 1
ATOM 643 C C . PHE A 1 86 ? -1.962 -6.608 16.215 1.00 87.94 86 PHE A C 1
ATOM 645 O O . PHE A 1 86 ? -1.207 -6.436 15.259 1.00 87.94 86 PHE A O 1
ATOM 652 N N . ALA A 1 87 ? -1.542 -6.532 17.482 1.00 84.81 87 ALA A N 1
ATOM 653 C CA . ALA A 1 87 ? -0.159 -6.241 17.854 1.00 84.81 87 ALA A CA 1
ATOM 654 C C . ALA A 1 87 ? 0.794 -7.425 17.618 1.00 84.81 87 ALA A C 1
ATOM 656 O O . ALA A 1 87 ? 2.007 -7.230 17.522 1.00 84.81 87 ALA A O 1
ATOM 657 N N . LYS A 1 88 ? 0.269 -8.653 17.532 1.00 79.12 88 LYS A N 1
ATOM 658 C CA . LYS A 1 88 ? 1.074 -9.847 17.278 1.00 79.12 88 LYS A CA 1
ATOM 659 C C . LYS A 1 88 ? 1.435 -9.951 15.791 1.00 79.12 88 LYS A C 1
ATOM 661 O O . LYS A 1 88 ? 0.567 -9.785 14.933 1.00 79.12 88 LYS A O 1
ATOM 666 N N . PRO A 1 89 ? 2.691 -10.298 15.460 1.00 68.00 89 PRO A N 1
ATOM 667 C CA . PRO A 1 89 ? 3.019 -10.723 14.110 1.00 68.00 89 PRO A CA 1
ATOM 668 C C . PRO A 1 89 ? 2.250 -12.016 13.801 1.00 68.00 89 PRO A C 1
ATOM 670 O O . PRO A 1 89 ? 2.429 -13.024 14.485 1.00 68.00 89 PRO A O 1
ATOM 673 N N . HIS A 1 90 ? 1.386 -11.995 12.786 1.00 66.88 90 HIS A N 1
ATOM 674 C CA . HIS A 1 90 ? 0.768 -13.214 12.259 1.00 66.88 90 HIS A CA 1
ATOM 675 C C . HIS A 1 90 ? 1.852 -14.105 11.612 1.00 66.88 90 HIS A C 1
ATOM 677 O O . HIS A 1 90 ? 2.837 -13.555 11.116 1.00 66.88 90 HIS A O 1
ATOM 683 N N . PRO A 1 91 ? 1.711 -15.446 11.545 1.00 66.38 91 PRO A N 1
ATOM 684 C CA . PRO A 1 91 ? 2.687 -16.311 10.869 1.00 66.38 91 PRO A CA 1
ATOM 685 C C . PRO A 1 91 ? 2.985 -15.922 9.413 1.00 66.38 91 PRO A C 1
ATOM 687 O O . PRO A 1 91 ? 4.100 -16.122 8.942 1.00 66.38 91 PRO A O 1
ATOM 690 N N . THR A 1 92 ? 2.015 -15.322 8.712 1.00 66.25 92 THR A N 1
ATOM 691 C CA . THR A 1 92 ? 2.207 -14.777 7.353 1.00 66.25 92 THR A CA 1
ATOM 692 C C . THR A 1 92 ? 2.902 -13.411 7.333 1.00 66.25 92 THR A C 1
ATOM 694 O O . THR A 1 92 ? 3.332 -12.965 6.277 1.00 66.25 92 THR A O 1
ATOM 697 N N . GLY A 1 93 ? 3.018 -12.737 8.479 1.00 75.56 93 GLY A N 1
ATOM 698 C CA . GLY A 1 93 ? 3.708 -11.456 8.640 1.00 75.56 93 GLY A CA 1
ATOM 699 C C . GLY A 1 93 ? 2.885 -10.206 8.313 1.00 75.56 93 GLY A C 1
ATOM 700 O O . GLY A 1 93 ? 3.426 -9.108 8.419 1.00 75.56 93 GLY A O 1
ATOM 701 N N . TYR A 1 94 ? 1.606 -10.345 7.947 1.00 83.50 94 TYR A N 1
ATOM 702 C CA . TYR A 1 94 ? 0.738 -9.226 7.563 1.00 83.50 94 TYR A CA 1
ATOM 703 C C . TYR A 1 94 ? -0.730 -9.436 7.961 1.00 83.50 94 TYR A C 1
ATOM 705 O O . TYR A 1 94 ? -1.153 -10.552 8.270 1.00 83.50 94 TYR A O 1
ATOM 713 N N . HIS A 1 95 ? -1.498 -8.346 7.919 1.00 92.69 95 HIS A N 1
ATOM 714 C CA . HIS A 1 95 ? -2.943 -8.304 8.158 1.00 92.69 95 HIS A CA 1
ATOM 715 C C . HIS A 1 95 ? -3.666 -7.849 6.888 1.00 92.69 95 HIS A C 1
ATOM 717 O O . HIS A 1 95 ? -3.069 -7.164 6.055 1.00 92.69 95 HIS A O 1
ATOM 723 N N . THR A 1 96 ? -4.946 -8.182 6.742 1.00 95.12 96 THR A N 1
ATOM 724 C CA . THR A 1 96 ? -5.772 -7.713 5.617 1.00 95.12 96 THR A CA 1
ATOM 725 C C . THR A 1 96 ? -7.123 -7.181 6.077 1.00 95.12 96 THR A C 1
ATOM 727 O O . THR A 1 96 ? -7.636 -7.563 7.128 1.00 95.12 96 THR A O 1
ATOM 730 N N . LEU A 1 97 ? -7.701 -6.274 5.292 1.00 95.38 97 LEU A N 1
ATOM 731 C CA . LEU A 1 97 ? -9.056 -5.769 5.462 1.00 95.38 97 LEU A CA 1
ATOM 732 C C . LEU A 1 97 ? -9.969 -6.370 4.403 1.00 95.38 97 LEU A C 1
ATOM 734 O O . LEU A 1 97 ? -9.614 -6.440 3.224 1.00 95.38 97 LEU A O 1
ATOM 738 N N . LYS A 1 98 ? -11.190 -6.665 4.836 1.00 96.88 98 LYS A N 1
ATOM 739 C CA . LYS A 1 98 ? -12.355 -6.841 3.978 1.00 96.88 98 LYS A CA 1
ATOM 740 C C . LYS A 1 98 ? -13.305 -5.655 4.191 1.00 96.88 98 LYS A C 1
ATOM 742 O O . LYS A 1 98 ? -14.025 -5.638 5.193 1.00 96.88 98 LYS A O 1
ATOM 747 N N . PRO A 1 99 ? -13.291 -4.647 3.307 1.00 97.12 99 PRO A N 1
ATOM 748 C CA . PRO A 1 99 ? -14.234 -3.534 3.354 1.00 97.12 99 PRO A CA 1
ATOM 749 C C . PRO A 1 99 ? -15.670 -3.974 3.072 1.00 97.12 99 PRO A C 1
ATOM 751 O O . PRO A 1 99 ? -15.906 -4.968 2.380 1.00 97.12 99 PRO A O 1
ATOM 754 N N . GLU A 1 100 ? -16.639 -3.190 3.541 1.00 97.00 100 GLU A N 1
ATOM 755 C CA . GLU A 1 100 ? -17.955 -3.191 2.896 1.00 97.00 100 GLU A CA 1
ATOM 756 C C . GLU A 1 100 ? -17.832 -2.662 1.453 1.00 97.00 100 GLU A C 1
ATOM 758 O O . GLU A 1 100 ? -16.871 -1.950 1.148 1.00 97.00 100 GLU A O 1
ATOM 763 N N . PRO A 1 101 ? -18.765 -2.997 0.540 1.00 97.38 101 PRO A N 1
ATOM 764 C CA . PRO A 1 101 ? -18.673 -2.556 -0.845 1.00 97.38 101 PRO A CA 1
ATOM 765 C C . PRO A 1 101 ? -18.598 -1.032 -0.983 1.00 97.38 101 PRO A C 1
ATOM 767 O O . PRO A 1 101 ? -19.435 -0.310 -0.438 1.00 97.38 101 PRO A O 1
ATOM 770 N N . PHE A 1 102 ? -17.633 -0.543 -1.759 1.00 97.31 102 PHE A N 1
ATOM 771 C CA . PHE A 1 102 ? -17.466 0.881 -2.030 1.00 97.31 102 PHE A CA 1
ATOM 772 C C . PHE A 1 102 ? -16.84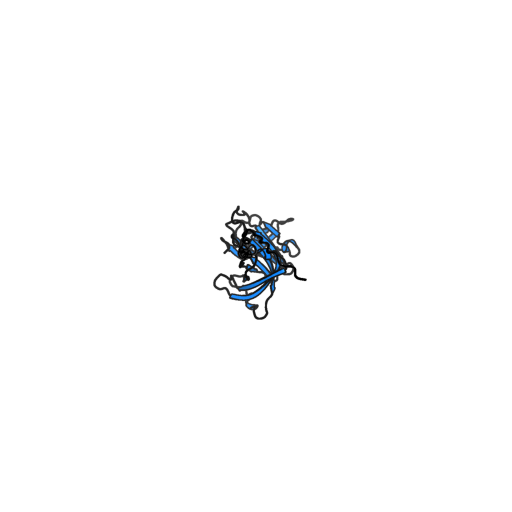8 1.127 -3.413 1.00 97.31 102 PHE A C 1
ATOM 774 O O . PHE A 1 102 ? -16.469 0.194 -4.112 1.00 97.31 102 PHE A O 1
ATOM 781 N N . SER A 1 103 ? -16.790 2.394 -3.825 1.00 96.75 103 SER A N 1
ATOM 782 C CA . SER A 1 103 ? -16.172 2.834 -5.081 1.00 96.75 103 SER A CA 1
ATOM 783 C C . SER A 1 103 ? -14.669 3.038 -4.879 1.00 96.75 103 SER A C 1
ATOM 785 O O . SER A 1 103 ? -14.271 3.977 -4.186 1.00 96.75 103 SER A O 1
ATOM 787 N N . LEU A 1 104 ? -13.822 2.201 -5.485 1.00 96.62 104 LEU A N 1
ATOM 788 C CA . LEU A 1 104 ? -12.364 2.274 -5.306 1.00 96.62 104 LEU A CA 1
ATOM 789 C C . LEU A 1 104 ? -11.737 3.671 -5.557 1.00 96.62 104 LEU A C 1
ATOM 791 O O . LEU A 1 104 ? -10.822 4.033 -4.816 1.00 96.62 104 LEU A O 1
ATOM 795 N N . PRO A 1 105 ? -12.207 4.506 -6.514 1.00 97.25 105 PRO A N 1
ATOM 796 C CA . PRO A 1 105 ? -11.769 5.900 -6.670 1.00 97.25 105 PRO A CA 1
ATOM 797 C C . PRO A 1 105 ? -11.823 6.765 -5.417 1.00 97.25 105 PRO A C 1
ATOM 799 O O . PRO A 1 105 ? -11.051 7.717 -5.297 1.00 97.25 105 PRO A O 1
ATOM 802 N N . GLU A 1 106 ? -12.710 6.454 -4.477 1.00 97.31 106 GLU A N 1
ATOM 803 C CA . GLU A 1 106 ? -12.841 7.217 -3.239 1.00 97.31 106 GLU A CA 1
ATOM 804 C C . GLU A 1 106 ? -11.586 7.110 -2.354 1.00 97.31 106 GLU A C 1
ATOM 806 O O . GLU A 1 106 ? -11.299 8.034 -1.596 1.00 97.31 106 GLU A O 1
ATOM 811 N N . MET A 1 107 ? -10.760 6.065 -2.525 1.00 96.06 107 MET A N 1
ATOM 812 C CA . MET A 1 107 ? -9.444 5.949 -1.873 1.00 96.06 107 MET A CA 1
ATOM 813 C C . MET A 1 107 ? -8.496 7.104 -2.210 1.00 96.06 107 MET A C 1
ATOM 815 O O . MET A 1 107 ? -7.589 7.399 -1.434 1.00 96.06 107 MET A O 1
ATOM 819 N N . ASN A 1 108 ? -8.698 7.772 -3.349 1.00 96.50 108 ASN A N 1
ATOM 820 C CA . ASN A 1 108 ? -7.888 8.917 -3.753 1.00 96.50 108 ASN A CA 1
ATOM 821 C C . ASN A 1 108 ? -8.354 10.243 -3.119 1.00 96.50 108 ASN A C 1
ATOM 823 O O . ASN A 1 108 ? -7.912 11.318 -3.521 1.00 96.50 108 ASN A O 1
ATOM 827 N N . LYS A 1 109 ? -9.270 10.196 -2.143 1.00 97.31 109 LYS A N 1
ATOM 828 C CA . LYS A 1 109 ? -9.797 11.375 -1.450 1.00 97.31 109 LYS A CA 1
ATOM 829 C C . LYS A 1 109 ? -9.404 11.340 0.022 1.00 97.31 109 LYS A C 1
ATOM 831 O O . LYS A 1 109 ? -9.799 10.448 0.769 1.00 97.31 109 LYS A O 1
ATOM 836 N N . GLN A 1 110 ? -8.654 12.348 0.459 1.00 97.38 110 GLN A N 1
ATOM 837 C CA . GLN A 1 110 ? -8.369 12.551 1.878 1.00 97.38 110 GLN A CA 1
ATOM 838 C C . GLN A 1 110 ? -9.672 12.746 2.670 1.00 97.38 110 GLN A C 1
ATOM 840 O O . GLN A 1 110 ? -10.584 13.443 2.230 1.00 97.38 110 GLN A O 1
ATOM 845 N N . GLY A 1 111 ? -9.748 12.131 3.848 1.00 97.88 111 GLY A N 1
ATOM 846 C CA . GLY A 1 111 ? -10.916 12.143 4.724 1.00 97.88 111 GLY A CA 1
ATOM 847 C C . GLY A 1 111 ? -12.020 11.168 4.315 1.00 97.88 111 GLY A C 1
ATOM 848 O O . GLY A 1 111 ? -13.010 11.061 5.039 1.00 97.88 111 GLY A O 1
ATOM 849 N N . TYR A 1 112 ? -11.875 10.440 3.200 1.00 98.31 112 TYR A N 1
ATOM 850 C CA . TYR A 1 112 ? -12.818 9.380 2.858 1.00 98.31 112 TYR A CA 1
ATOM 851 C C . TYR A 1 112 ? -12.809 8.293 3.935 1.00 98.31 112 TYR A C 1
ATOM 853 O O . TYR A 1 112 ? -11.750 7.913 4.440 1.00 98.31 112 TYR A O 1
ATOM 861 N N . ARG A 1 113 ? -13.999 7.809 4.297 1.00 98.31 113 ARG A N 1
ATOM 862 C CA . ARG A 1 113 ? -14.189 6.819 5.355 1.00 98.31 113 ARG A CA 1
ATOM 863 C C . ARG A 1 113 ? -15.018 5.654 4.856 1.00 98.31 113 ARG A C 1
ATOM 865 O O . ARG A 1 113 ? -16.044 5.866 4.213 1.00 98.31 113 ARG A O 1
ATOM 872 N N . PHE A 1 114 ? -14.611 4.446 5.221 1.00 97.75 114 PHE A N 1
ATOM 873 C CA . PHE A 1 114 ? -15.360 3.233 4.918 1.00 97.75 114 PHE A CA 1
ATOM 874 C C . PHE A 1 114 ? -15.221 2.193 6.040 1.00 97.75 114 PHE A C 1
ATOM 876 O O . PHE A 1 114 ? -14.161 2.091 6.667 1.00 97.75 114 PHE A O 1
ATOM 883 N N . PRO A 1 115 ? -16.287 1.432 6.333 1.00 97.25 115 PRO A N 1
ATOM 884 C CA . PRO A 1 115 ? -16.235 0.326 7.279 1.00 97.25 115 PRO A CA 1
ATOM 885 C C . PRO A 1 115 ? -15.529 -0.893 6.678 1.00 97.25 115 PRO A C 1
ATOM 887 O O . PRO A 1 115 ? -15.613 -1.165 5.477 1.00 97.25 115 PRO A O 1
ATOM 890 N N . ALA A 1 116 ? -14.833 -1.641 7.530 1.00 97.12 116 ALA A N 1
ATOM 891 C CA . ALA A 1 116 ? -14.151 -2.870 7.158 1.00 97.12 116 ALA A CA 1
ATOM 892 C C . ALA A 1 116 ? -14.000 -3.819 8.351 1.00 97.12 116 ALA A C 1
ATOM 894 O O . ALA A 1 116 ? -13.968 -3.394 9.509 1.00 97.12 116 ALA A O 1
ATOM 895 N N . THR A 1 117 ? -13.823 -5.102 8.053 1.00 96.12 117 THR A N 1
ATOM 896 C CA . THR A 1 117 ? -13.372 -6.102 9.023 1.00 96.12 117 THR A CA 1
ATOM 897 C C . THR A 1 117 ? -11.891 -6.380 8.811 1.00 96.12 117 THR A C 1
ATOM 899 O O . THR A 1 117 ? -11.451 -6.614 7.685 1.00 96.12 117 THR A O 1
ATOM 902 N N . LEU A 1 118 ? -11.116 -6.340 9.892 1.00 95.25 118 LEU A N 1
ATOM 903 C CA . LEU A 1 118 ? -9.686 -6.616 9.895 1.00 95.25 118 LEU A CA 1
ATOM 904 C C . LEU A 1 118 ? -9.424 -8.077 10.269 1.00 95.25 118 LEU A C 1
ATOM 906 O O . LEU A 1 118 ? -10.007 -8.592 11.223 1.00 95.25 118 LEU A O 1
ATOM 910 N N . TYR A 1 119 ? -8.495 -8.709 9.559 1.00 94.19 119 TYR A N 1
ATOM 911 C CA . TYR A 1 119 ? -8.087 -10.096 9.751 1.00 94.19 119 TYR A CA 1
ATOM 912 C C . TYR A 1 119 ? -6.580 -10.197 9.962 1.00 94.19 119 TYR A C 1
ATOM 914 O O . TYR A 1 119 ? -5.798 -9.494 9.316 1.00 94.19 119 TYR A O 1
ATOM 922 N N . ALA A 1 120 ? -6.179 -11.120 10.833 1.00 90.75 120 ALA A N 1
ATOM 923 C CA . ALA A 1 120 ? -4.812 -11.597 10.896 1.00 90.75 120 ALA A CA 1
ATOM 924 C C . ALA A 1 120 ? -4.556 -12.551 9.723 1.00 90.75 120 ALA A C 1
ATOM 926 O O . ALA A 1 120 ? -5.287 -13.526 9.555 1.00 90.75 120 ALA A O 1
ATOM 927 N N . GLY A 1 121 ? -3.553 -12.249 8.894 1.00 86.75 121 GLY A N 1
ATOM 928 C CA . GLY A 1 121 ? -3.323 -12.942 7.626 1.00 86.75 121 GLY A CA 1
ATOM 929 C C . GLY A 1 121 ? -4.217 -12.456 6.483 1.00 86.75 121 GLY A C 1
ATOM 930 O O . GLY A 1 121 ? -4.700 -11.324 6.488 1.00 86.75 121 GLY A O 1
ATOM 931 N N . HIS A 1 122 ? -4.396 -13.309 5.472 1.00 85.12 122 HIS A N 1
ATOM 932 C CA . HIS A 1 122 ? -5.185 -13.018 4.271 1.00 85.12 122 HIS A CA 1
ATOM 933 C C . HIS A 1 122 ? -6.651 -13.431 4.462 1.00 85.12 122 HIS A C 1
ATOM 935 O O . HIS A 1 122 ? -6.923 -14.610 4.675 1.00 85.12 122 HIS A O 1
ATOM 941 N N . PHE A 1 123 ? -7.597 -12.496 4.344 1.00 85.25 123 PHE A N 1
ATOM 942 C CA . PHE A 1 123 ? -9.010 -12.719 4.689 1.00 85.25 123 PHE A CA 1
ATOM 943 C C . PHE A 1 123 ? -9.719 -13.797 3.846 1.00 85.25 123 PHE A C 1
ATOM 945 O O . PHE A 1 123 ? -10.711 -14.367 4.291 1.00 85.25 123 PHE A O 1
ATOM 952 N N . GLU A 1 124 ? -9.226 -14.088 2.639 1.00 81.44 124 GLU A N 1
ATOM 953 C CA . GLU A 1 124 ? -9.780 -15.150 1.775 1.00 81.44 124 GLU A CA 1
ATOM 954 C C . GLU A 1 124 ? -9.075 -16.501 1.912 1.00 81.44 124 GLU A C 1
ATOM 956 O O . GLU A 1 124 ? -9.612 -17.514 1.471 1.00 81.44 124 GLU A O 1
ATOM 961 N N . ARG A 1 125 ? -7.874 -16.540 2.505 1.00 81.25 125 ARG A N 1
ATOM 962 C CA . ARG A 1 125 ? -7.104 -17.784 2.638 1.00 81.25 125 ARG A CA 1
ATOM 963 C C . ARG A 1 125 ? -7.411 -18.429 3.981 1.00 81.25 125 ARG A C 1
ATOM 965 O O . ARG A 1 125 ? -7.719 -17.747 4.959 1.00 81.25 125 ARG A O 1
ATOM 972 N N . GLU A 1 126 ? -7.320 -19.751 4.023 1.00 74.62 126 GLU A N 1
ATOM 973 C CA . GLU A 1 126 ? -7.515 -20.512 5.254 1.00 74.62 126 GLU A CA 1
ATOM 974 C C . GLU A 1 126 ? -6.534 -20.069 6.354 1.00 74.62 126 GLU A C 1
ATOM 976 O O . GLU A 1 126 ? -5.418 -19.621 6.083 1.00 74.62 126 GLU A O 1
ATOM 981 N N . GLY A 1 127 ? -6.959 -20.197 7.614 1.00 69.50 127 GLY A N 1
ATOM 982 C CA . GLY A 1 127 ? -6.137 -19.850 8.777 1.00 69.50 127 GLY A CA 1
ATOM 983 C C . GLY A 1 127 ? -6.146 -18.371 9.169 1.00 69.50 127 GLY A C 1
ATOM 984 O O . GLY A 1 127 ? -5.367 -17.987 10.039 1.00 69.50 127 GLY A O 1
ATOM 985 N N . ASN A 1 128 ? -7.010 -17.544 8.571 1.00 80.62 128 ASN A N 1
ATOM 986 C CA . ASN A 1 128 ? -7.212 -16.177 9.044 1.00 80.62 128 ASN A CA 1
ATOM 987 C C . ASN A 1 128 ? -8.015 -16.130 10.352 1.00 80.62 128 ASN A C 1
ATOM 989 O O . ASN A 1 128 ? -8.824 -17.010 10.651 1.00 80.62 128 ASN A O 1
ATOM 993 N N . VAL A 1 129 ? -7.770 -15.086 11.142 1.00 88.38 129 VAL A N 1
ATOM 994 C CA . VAL A 1 129 ? -8.494 -14.831 12.392 1.00 88.38 129 VAL A CA 1
ATOM 995 C C . VAL A 1 129 ? -9.035 -13.415 12.350 1.00 88.38 129 VAL A C 1
ATOM 997 O O . VAL A 1 129 ? -8.273 -12.467 12.153 1.00 88.38 129 VAL A O 1
ATOM 1000 N N . GLU A 1 130 ? -10.342 -13.260 12.542 1.00 93.12 130 GLU A N 1
ATOM 1001 C CA . GLU A 1 130 ? -10.953 -11.939 12.649 1.00 93.12 130 GLU A CA 1
ATOM 1002 C C . GLU A 1 130 ? -10.395 -11.200 13.873 1.00 93.12 130 GLU A C 1
ATOM 1004 O O . GLU A 1 130 ? -10.458 -11.679 15.006 1.00 93.12 130 GLU A O 1
ATOM 1009 N N . ILE A 1 131 ? -9.827 -10.023 13.626 1.00 93.75 131 ILE A N 1
ATOM 1010 C CA . ILE A 1 131 ? -9.358 -9.105 14.663 1.00 93.75 131 ILE A CA 1
ATOM 1011 C C . ILE A 1 131 ? -10.512 -8.231 15.140 1.00 93.75 131 ILE A C 1
ATOM 1013 O O . ILE A 1 131 ? -10.605 -7.947 16.335 1.00 93.75 131 ILE A O 1
ATOM 1017 N N . GLY A 1 132 ? -11.363 -7.784 14.218 1.00 94.56 132 GLY A N 1
ATOM 1018 C CA . GLY A 1 132 ? -12.514 -6.958 14.548 1.00 94.56 132 GLY A CA 1
ATOM 1019 C C . GLY A 1 132 ? -12.882 -5.934 13.487 1.00 94.56 132 GLY A C 1
ATOM 1020 O O . GLY A 1 132 ? -12.196 -5.773 12.473 1.00 94.56 132 GLY A O 1
ATOM 1021 N N . LYS A 1 133 ? -13.963 -5.200 13.753 1.00 95.38 133 LYS A N 1
ATOM 1022 C CA . LYS A 1 133 ? -14.469 -4.144 12.870 1.00 95.38 133 LYS A CA 1
ATOM 1023 C C . LYS A 1 133 ? -13.754 -2.818 13.107 1.00 95.38 133 LYS A C 1
ATOM 1025 O O . LYS A 1 133 ? -13.451 -2.437 14.241 1.00 95.38 133 LYS A O 1
ATOM 1030 N N . VAL A 1 134 ? -13.511 -2.090 12.022 1.00 96.62 134 VAL A N 1
ATOM 1031 C CA . VAL A 1 134 ? -12.882 -0.765 12.026 1.00 96.62 134 VAL A CA 1
ATOM 1032 C C . VAL A 1 134 ? -13.561 0.158 11.016 1.00 96.62 134 VAL A C 1
ATOM 1034 O O . VAL A 1 134 ? -14.106 -0.294 10.010 1.00 96.62 134 VAL A O 1
ATOM 1037 N N . ILE A 1 135 ? -13.486 1.465 11.259 1.00 97.50 135 ILE A N 1
ATOM 1038 C CA . ILE A 1 135 ? -13.659 2.469 10.207 1.00 97.50 135 ILE A CA 1
ATOM 1039 C C . ILE A 1 135 ? -12.268 2.873 9.734 1.00 97.50 135 ILE A C 1
ATOM 1041 O O . ILE A 1 135 ? -11.450 3.355 10.521 1.00 97.50 135 ILE A O 1
ATOM 1045 N N . VAL A 1 136 ? -12.004 2.671 8.451 1.00 98.06 136 VAL A N 1
ATOM 1046 C CA . VAL A 1 136 ? -10.789 3.147 7.797 1.00 98.06 136 VAL A CA 1
ATOM 1047 C C . VAL A 1 136 ? -11.034 4.579 7.357 1.00 98.06 136 VAL A C 1
ATOM 1049 O O . VAL A 1 136 ? -12.022 4.853 6.682 1.00 98.06 136 VAL A O 1
ATOM 1052 N N . GLU A 1 137 ? -10.149 5.492 7.736 1.00 98.56 137 GLU A N 1
ATOM 1053 C CA . GLU A 1 137 ? -10.146 6.874 7.262 1.00 98.56 137 GLU A CA 1
ATOM 1054 C C . GLU A 1 137 ? -8.879 7.131 6.452 1.00 98.56 137 GLU A C 1
ATOM 1056 O O . GLU A 1 137 ? -7.772 6.971 6.967 1.00 98.56 137 GLU A O 1
ATOM 1061 N N . VAL A 1 138 ? -9.030 7.572 5.205 1.00 98.38 138 VAL A N 1
ATOM 1062 C CA . VAL A 1 138 ? -7.910 7.964 4.347 1.00 98.38 138 VAL A CA 1
ATOM 1063 C C . VAL A 1 138 ? -7.289 9.243 4.898 1.00 98.38 138 VAL A C 1
ATOM 1065 O O . VAL A 1 138 ? -7.830 10.335 4.729 1.00 98.38 138 VAL A O 1
ATOM 1068 N N . LYS A 1 139 ? -6.126 9.128 5.540 1.00 96.69 139 LYS A N 1
ATOM 1069 C CA . LYS A 1 139 ? -5.349 10.289 5.985 1.00 96.69 139 LYS A CA 1
ATOM 1070 C C . LYS A 1 139 ? -4.686 10.960 4.790 1.00 96.69 139 LYS A C 1
ATOM 1072 O O . LYS A 1 139 ? -4.695 12.184 4.698 1.00 96.69 139 LYS A O 1
ATOM 1077 N N . ARG A 1 140 ? -4.123 10.163 3.876 1.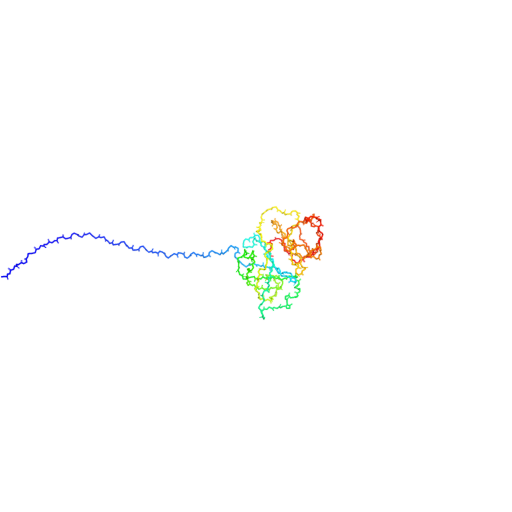00 94.50 140 ARG A N 1
ATOM 1078 C CA . ARG A 1 140 ? -3.441 10.669 2.683 1.00 94.50 140 ARG A CA 1
ATOM 1079 C C . ARG A 1 140 ? -3.331 9.600 1.591 1.00 94.50 140 ARG A C 1
ATOM 1081 O O . ARG A 1 140 ? -2.727 8.557 1.844 1.00 94.50 140 ARG A O 1
ATOM 1088 N N . PRO A 1 141 ? -3.844 9.857 0.377 1.00 95.81 141 PRO A N 1
ATOM 1089 C CA . PRO A 1 141 ? -3.539 9.037 -0.791 1.00 95.81 141 PRO A CA 1
ATOM 1090 C C . PRO A 1 141 ? -2.047 9.118 -1.137 1.00 95.81 141 PRO A C 1
ATOM 1092 O O . PRO A 1 141 ? -1.446 10.188 -1.042 1.00 95.81 141 PRO A O 1
ATOM 1095 N N . ILE A 1 142 ? -1.449 7.995 -1.528 1.00 95.12 142 ILE A N 1
ATOM 1096 C CA . ILE A 1 142 ? -0.022 7.897 -1.880 1.00 95.12 142 ILE A CA 1
ATOM 1097 C C . ILE A 1 142 ? 0.128 7.455 -3.330 1.00 95.12 142 ILE A C 1
ATOM 1099 O O . ILE A 1 142 ? 0.817 8.103 -4.110 1.00 95.12 142 ILE A O 1
ATOM 1103 N N . VAL A 1 143 ? -0.535 6.359 -3.694 1.00 95.88 143 VAL A N 1
ATOM 1104 C CA . VAL A 1 143 ? -0.547 5.831 -5.059 1.00 95.88 143 VAL A CA 1
ATOM 1105 C C . VAL A 1 143 ? -1.993 5.663 -5.478 1.00 95.88 143 VAL A C 1
ATOM 1107 O O . VAL A 1 143 ? -2.794 5.110 -4.728 1.00 95.88 143 VAL A O 1
ATOM 1110 N N . TYR A 1 144 ? -2.318 6.124 -6.680 1.00 96.06 144 TYR A N 1
ATOM 1111 C CA . TYR A 1 144 ? -3.569 5.796 -7.345 1.00 96.06 144 TYR A CA 1
ATOM 1112 C C . TYR A 1 144 ? -3.329 5.768 -8.852 1.00 96.06 144 TYR A C 1
ATOM 1114 O O . TYR A 1 144 ? -3.178 6.814 -9.486 1.00 96.06 144 TYR A O 1
ATOM 1122 N N . ARG A 1 145 ? -3.255 4.571 -9.433 1.00 95.44 145 ARG A N 1
ATOM 1123 C CA . ARG A 1 145 ? -3.050 4.407 -10.877 1.00 95.44 145 ARG A CA 1
ATOM 1124 C C . ARG A 1 145 ? -3.773 3.191 -11.418 1.00 95.44 145 ARG A C 1
ATOM 1126 O O . ARG A 1 145 ? -3.788 2.136 -10.791 1.00 95.44 145 ARG A O 1
ATOM 1133 N N . LYS A 1 146 ? -4.331 3.348 -12.614 1.00 95.50 146 LYS A N 1
ATOM 1134 C CA . LYS A 1 146 ? -4.948 2.252 -13.352 1.00 95.50 146 LYS A CA 1
ATOM 1135 C C . LYS A 1 146 ? -3.881 1.268 -13.829 1.00 95.50 146 LYS A C 1
ATOM 1137 O O . LYS A 1 146 ? -2.808 1.678 -14.279 1.00 95.50 146 LYS A O 1
ATOM 1142 N N . LEU A 1 147 ? -4.186 -0.015 -13.714 1.00 94.50 147 LEU A N 1
ATOM 1143 C CA . LEU A 1 147 ? -3.384 -1.099 -14.253 1.00 94.50 147 LEU A CA 1
ATOM 1144 C C . LEU A 1 147 ? -3.762 -1.353 -15.710 1.00 94.50 147 LEU A C 1
ATOM 1146 O O . LEU A 1 147 ? -4.902 -1.148 -16.125 1.00 94.50 147 LEU A O 1
ATOM 1150 N N . SER A 1 148 ? -2.784 -1.812 -16.483 1.00 91.62 148 SER A N 1
ATOM 1151 C CA . SER A 1 148 ? -2.988 -2.277 -17.850 1.00 91.62 148 SER A CA 1
ATOM 1152 C C . SER A 1 148 ? -2.509 -3.714 -17.940 1.00 91.62 148 SER A C 1
ATOM 1154 O O . SER A 1 148 ? -1.353 -3.991 -17.638 1.00 91.62 148 SER A O 1
ATOM 1156 N N . ALA A 1 149 ? -3.383 -4.627 -18.364 1.00 90.12 149 ALA A N 1
ATOM 1157 C CA . ALA A 1 149 ? -3.009 -6.025 -18.576 1.00 90.12 149 ALA A CA 1
ATOM 1158 C C . ALA A 1 149 ? -1.996 -6.186 -19.724 1.00 90.12 149 ALA A C 1
ATOM 1160 O O . ALA A 1 149 ? -1.200 -7.123 -19.715 1.00 90.12 149 ALA A O 1
ATOM 1161 N N . SER A 1 150 ? -2.037 -5.274 -20.701 1.00 89.56 150 SER A N 1
ATOM 1162 C CA . SER A 1 150 ? -1.196 -5.267 -21.897 1.00 89.56 150 SER A CA 1
ATOM 1163 C C . SER A 1 150 ? -0.158 -4.149 -21.857 1.00 89.56 150 SER A C 1
ATOM 1165 O O . SER A 1 150 ? -0.466 -3.022 -21.462 1.00 89.56 150 SER A O 1
ATOM 1167 N N . GLY A 1 151 ? 1.041 -4.445 -22.337 1.00 87.19 151 GLY A N 1
ATOM 1168 C CA . GLY A 1 151 ? 2.164 -3.517 -22.402 1.00 87.19 151 GLY A CA 1
ATOM 1169 C C . GLY A 1 151 ? 3.476 -4.288 -22.410 1.00 87.19 151 GLY A C 1
ATOM 1170 O O . GLY A 1 151 ? 3.475 -5.517 -22.336 1.00 87.19 151 GLY A O 1
ATOM 1171 N N . GLU A 1 152 ? 4.584 -3.568 -22.513 1.00 83.06 152 GLU A N 1
ATOM 1172 C CA . GLU A 1 152 ? 5.906 -4.156 -22.314 1.00 83.06 152 GLU A CA 1
ATOM 1173 C C . GLU A 1 152 ? 6.156 -4.361 -20.815 1.00 83.06 152 GLU A C 1
ATOM 1175 O O . GLU A 1 152 ? 5.692 -3.577 -19.982 1.00 83.06 152 GLU A O 1
ATOM 1180 N N . SER A 1 153 ? 6.856 -5.441 -20.468 1.00 80.50 153 SER A N 1
ATOM 1181 C CA . SER A 1 153 ? 7.361 -5.639 -19.111 1.00 80.50 153 SER A CA 1
ATOM 1182 C C . SER A 1 153 ? 8.448 -4.612 -18.822 1.00 80.50 153 SER A C 1
ATOM 1184 O O . SER A 1 153 ? 9.300 -4.362 -19.680 1.00 80.50 153 SER A O 1
ATOM 1186 N N . GLU A 1 154 ? 8.469 -4.076 -17.608 1.00 83.06 154 GLU A N 1
ATOM 1187 C CA . GLU A 1 154 ? 9.554 -3.199 -17.189 1.00 83.06 154 GLU A CA 1
ATOM 1188 C C . GLU A 1 154 ? 10.847 -4.030 -17.080 1.00 83.06 154 GLU A C 1
ATOM 1190 O O . GLU A 1 154 ? 10.852 -5.093 -16.462 1.00 83.06 154 GLU A O 1
ATOM 1195 N N . PRO A 1 155 ? 11.966 -3.609 -17.694 1.00 86.88 155 PRO A N 1
ATOM 1196 C CA . PRO A 1 155 ? 13.211 -4.377 -17.633 1.00 86.88 155 PRO A CA 1
ATOM 1197 C C . PRO A 1 155 ? 13.917 -4.248 -16.275 1.00 86.88 155 PRO A C 1
ATOM 1199 O O . PRO A 1 155 ? 14.861 -4.986 -15.986 1.00 86.88 155 PRO A O 1
ATOM 1202 N N . VAL A 1 156 ? 13.514 -3.262 -15.473 1.00 91.19 156 VAL A N 1
ATOM 1203 C CA . VAL A 1 156 ? 14.192 -2.839 -14.253 1.00 91.19 156 VAL A CA 1
ATOM 1204 C C . VAL A 1 156 ? 13.156 -2.575 -13.172 1.00 91.19 156 VAL A C 1
ATOM 1206 O O . VAL A 1 156 ? 12.127 -1.962 -13.435 1.00 91.19 156 VAL A O 1
ATOM 1209 N N . TYR A 1 157 ? 13.471 -2.983 -11.945 1.00 91.56 157 TYR A N 1
ATOM 1210 C CA . TYR A 1 157 ? 12.599 -2.793 -10.793 1.00 91.56 157 TYR A CA 1
ATOM 1211 C C . TYR A 1 157 ? 12.343 -1.300 -10.523 1.00 91.56 157 TYR A C 1
ATOM 1213 O O . TYR A 1 157 ? 13.257 -0.545 -10.158 1.00 91.56 157 TYR A O 1
ATOM 1221 N N . THR A 1 158 ? 11.083 -0.886 -10.630 1.00 92.06 158 THR A N 1
ATOM 1222 C CA . THR A 1 158 ? 10.620 0.466 -10.292 1.00 92.06 158 THR A CA 1
ATOM 1223 C C . THR A 1 158 ? 9.660 0.396 -9.110 1.00 92.06 158 THR A C 1
ATOM 1225 O O . THR A 1 158 ? 8.832 -0.505 -9.006 1.00 92.06 158 THR A O 1
ATOM 1228 N N . ALA A 1 159 ? 9.760 1.345 -8.181 1.00 92.19 159 ALA A N 1
ATOM 1229 C CA . ALA A 1 159 ? 8.934 1.352 -6.979 1.00 92.19 159 ALA A CA 1
ATOM 1230 C C . ALA A 1 159 ? 8.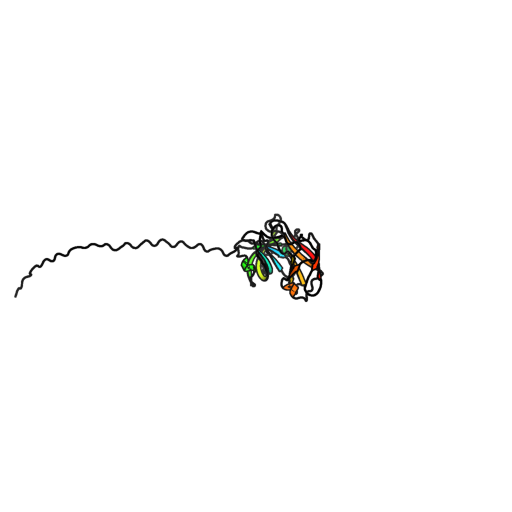591 2.755 -6.495 1.00 92.19 159 ALA A C 1
ATOM 1232 O O . ALA A 1 159 ? 9.287 3.723 -6.782 1.00 92.19 159 ALA A O 1
ATOM 1233 N N . MET A 1 160 ? 7.500 2.851 -5.743 1.00 92.25 160 MET A N 1
ATOM 1234 C CA . MET A 1 160 ? 7.102 4.068 -5.055 1.00 92.25 160 MET A CA 1
ATOM 1235 C C . MET A 1 160 ? 7.647 4.012 -3.641 1.00 92.25 160 MET A C 1
ATOM 1237 O O . MET A 1 160 ? 7.344 3.072 -2.906 1.00 92.25 160 MET A O 1
ATOM 1241 N N . VAL A 1 161 ? 8.428 5.013 -3.255 1.00 90.75 161 VAL A N 1
ATOM 1242 C CA . VAL A 1 161 ? 8.936 5.177 -1.894 1.00 90.75 161 VAL A CA 1
ATOM 1243 C C . VAL A 1 161 ? 8.086 6.187 -1.152 1.00 90.75 161 VAL A C 1
ATOM 1245 O O . VAL A 1 161 ? 7.914 7.325 -1.589 1.00 90.75 161 VAL A O 1
ATOM 1248 N N . PHE A 1 162 ? 7.580 5.771 -0.002 1.00 92.56 162 PHE A N 1
ATOM 1249 C CA . PHE A 1 162 ? 6.730 6.584 0.855 1.00 92.56 162 PHE A CA 1
ATOM 1250 C C . PHE A 1 162 ? 6.934 6.208 2.319 1.00 92.56 162 PHE A C 1
ATOM 1252 O O . PHE A 1 162 ? 7.529 5.183 2.641 1.00 92.56 162 PHE A O 1
ATOM 1259 N N . GLY A 1 163 ? 6.408 7.013 3.228 1.00 91.19 163 GLY A N 1
ATOM 1260 C CA . GLY A 1 163 ? 6.520 6.751 4.651 1.00 91.19 163 GLY A CA 1
ATOM 1261 C C . GLY A 1 163 ? 5.918 7.860 5.487 1.00 91.19 163 GLY A C 1
ATOM 1262 O O . GLY A 1 163 ? 5.198 8.726 4.981 1.00 91.19 163 GLY A O 1
ATOM 1263 N N . SER A 1 164 ? 6.233 7.817 6.775 1.00 88.19 164 SER A N 1
ATOM 1264 C CA . SER A 1 164 ? 5.864 8.834 7.750 1.00 88.19 164 SER A CA 1
ATOM 1265 C C . SER A 1 164 ? 7.104 9.260 8.523 1.00 88.19 164 SER A C 1
ATOM 1267 O O . SER A 1 164 ? 7.660 8.470 9.288 1.00 88.19 164 SER A O 1
ATOM 1269 N N . SER A 1 165 ? 7.519 10.519 8.352 1.00 84.19 165 SER A N 1
ATOM 1270 C CA . SER A 1 165 ? 8.610 11.107 9.139 1.00 84.19 165 SER A CA 1
ATOM 1271 C C . SER A 1 165 ? 8.291 11.139 10.630 1.00 84.19 165 SER A C 1
ATOM 1273 O O . SER A 1 165 ? 9.191 10.947 11.437 1.00 84.19 165 SER A O 1
ATOM 1275 N N . GLU A 1 166 ? 7.017 11.315 10.994 1.00 85.44 166 GLU A N 1
ATOM 1276 C CA . GLU A 1 166 ? 6.552 11.273 12.386 1.00 85.44 166 GLU A CA 1
ATOM 1277 C C . GLU A 1 166 ? 6.771 9.888 13.012 1.00 85.44 166 GLU A C 1
ATOM 1279 O O . GLU A 1 166 ? 7.233 9.788 14.145 1.00 85.44 166 GLU A O 1
ATOM 1284 N N . ALA A 1 167 ? 6.484 8.816 12.265 1.00 85.94 167 ALA A N 1
ATOM 1285 C CA . ALA A 1 167 ? 6.692 7.446 12.731 1.00 85.94 167 ALA A CA 1
ATOM 1286 C C . ALA A 1 167 ? 8.132 6.937 12.524 1.00 85.94 167 ALA A C 1
ATOM 1288 O O . ALA A 1 167 ? 8.501 5.918 13.100 1.00 85.94 167 ALA A O 1
ATOM 1289 N N . GLY A 1 168 ? 8.932 7.605 11.687 1.00 87.31 168 GLY A N 1
ATOM 1290 C CA . GLY A 1 168 ? 10.267 7.143 11.298 1.00 87.31 168 GLY A CA 1
ATOM 1291 C C . GLY A 1 168 ? 10.258 5.863 10.451 1.00 87.31 168 GLY A C 1
ATOM 1292 O O . GLY A 1 168 ? 11.241 5.126 10.456 1.00 87.31 168 GLY A O 1
ATOM 1293 N N . GLU A 1 169 ? 9.165 5.581 9.735 1.00 89.06 169 GLU A N 1
ATOM 1294 C CA . GLU A 1 169 ? 8.977 4.349 8.957 1.00 89.06 169 GLU A CA 1
ATOM 1295 C C . GLU A 1 169 ? 8.768 4.644 7.472 1.00 89.06 169 GLU A C 1
ATOM 1297 O O . GLU A 1 169 ? 7.954 5.499 7.114 1.00 89.06 169 GLU A O 1
ATOM 1302 N N . TYR A 1 170 ? 9.455 3.886 6.613 1.00 92.00 170 TYR A N 1
ATOM 1303 C CA . TYR A 1 170 ? 9.425 4.049 5.159 1.00 92.00 170 TYR A CA 1
ATOM 1304 C C . TYR A 1 170 ? 9.269 2.709 4.452 1.00 92.00 170 TYR A C 1
ATOM 1306 O O . TYR A 1 170 ? 9.775 1.681 4.904 1.00 92.00 170 TYR A O 1
ATOM 1314 N N . TYR A 1 171 ? 8.592 2.737 3.315 1.00 93.44 171 TYR A N 1
ATOM 1315 C CA . TYR A 1 171 ? 8.206 1.578 2.534 1.00 93.44 171 TYR A CA 1
ATOM 1316 C C . TYR A 1 171 ? 8.480 1.809 1.052 1.00 93.44 171 TYR A C 1
ATOM 1318 O O . TYR A 1 171 ? 8.569 2.941 0.577 1.00 93.44 171 TYR A O 1
ATOM 1326 N N . MET A 1 172 ? 8.589 0.700 0.333 1.00 94.06 172 MET A N 1
ATOM 1327 C CA . MET A 1 172 ? 8.585 0.629 -1.117 1.00 94.06 172 MET A CA 1
ATOM 1328 C C . MET A 1 172 ? 7.411 -0.217 -1.573 1.00 94.06 172 MET A C 1
ATOM 1330 O O . MET A 1 172 ? 7.255 -1.340 -1.093 1.00 94.06 172 MET A O 1
ATOM 1334 N N . ALA A 1 173 ? 6.642 0.295 -2.525 1.00 95.56 173 ALA A N 1
ATOM 1335 C CA . ALA A 1 173 ? 5.669 -0.482 -3.279 1.00 95.56 173 ALA A CA 1
ATOM 1336 C C . ALA A 1 173 ? 6.172 -0.681 -4.704 1.00 95.56 173 ALA A C 1
ATOM 1338 O O . ALA A 1 173 ? 6.468 0.302 -5.382 1.00 95.56 173 ALA A O 1
ATOM 1339 N N . HIS A 1 174 ? 6.269 -1.924 -5.161 1.00 96.31 174 HIS A N 1
ATOM 1340 C CA . HIS A 1 174 ? 6.601 -2.221 -6.550 1.00 96.31 174 HIS A CA 1
ATOM 1341 C C . HIS A 1 174 ? 5.602 -1.551 -7.516 1.00 96.31 174 HIS A C 1
ATOM 1343 O O . HIS A 1 174 ? 4.398 -1.519 -7.250 1.00 96.31 174 HIS A O 1
ATOM 1349 N N . LYS A 1 175 ? 6.077 -0.989 -8.631 1.00 95.31 175 LYS A N 1
ATOM 1350 C CA . LYS A 1 175 ? 5.225 -0.414 -9.677 1.00 95.31 175 LYS A CA 1
ATOM 1351 C C . LYS A 1 175 ? 4.679 -1.537 -10.550 1.00 95.31 175 LYS A C 1
ATOM 1353 O O . LYS A 1 175 ? 5.326 -1.962 -11.494 1.00 95.31 175 LYS A O 1
ATOM 1358 N N . ILE A 1 176 ? 3.450 -1.965 -10.281 1.00 95.25 176 ILE A N 1
ATOM 1359 C CA . ILE A 1 176 ? 2.835 -3.079 -11.013 1.00 95.25 176 ILE A CA 1
ATOM 1360 C C . ILE A 1 176 ? 2.757 -2.743 -12.515 1.00 95.25 176 ILE A C 1
ATOM 1362 O O . ILE A 1 176 ? 2.084 -1.784 -12.920 1.00 95.25 176 ILE A O 1
ATOM 1366 N N . GLY A 1 177 ? 3.483 -3.506 -13.329 1.00 93.50 177 GLY A N 1
ATOM 1367 C CA . GLY A 1 177 ? 3.580 -3.337 -14.779 1.00 93.50 177 GLY A CA 1
ATOM 1368 C C . GLY A 1 177 ? 2.461 -4.050 -15.538 1.00 93.50 177 GLY A C 1
ATOM 1369 O O . GLY A 1 177 ? 1.427 -4.407 -14.966 1.00 93.50 177 GLY A O 1
ATOM 1370 N N . ALA A 1 178 ? 2.667 -4.268 -16.838 1.00 92.12 178 ALA A N 1
ATOM 1371 C CA . ALA A 1 178 ? 1.853 -5.203 -17.615 1.00 92.12 178 ALA A CA 1
ATOM 1372 C C . ALA A 1 178 ? 2.141 -6.657 -17.212 1.00 92.12 178 ALA A C 1
ATOM 1374 O O . ALA A 1 178 ? 3.092 -6.933 -16.486 1.00 92.12 178 ALA A O 1
ATOM 1375 N N . ARG A 1 179 ? 1.319 -7.602 -17.674 1.00 90.12 179 ARG A N 1
ATOM 1376 C CA . ARG A 1 179 ? 1.536 -9.025 -17.380 1.00 90.12 179 ARG A CA 1
ATOM 1377 C C . ARG A 1 179 ? 2.825 -9.542 -18.050 1.00 90.12 179 ARG A C 1
ATOM 1379 O O . ARG A 1 179 ? 3.051 -9.219 -19.216 1.00 90.12 179 ARG A O 1
ATOM 1386 N N . PRO A 1 180 ? 3.582 -10.443 -17.395 1.00 90.94 180 PRO A N 1
ATOM 1387 C CA . PRO A 1 180 ? 3.469 -10.830 -15.987 1.00 90.94 180 PRO A CA 1
ATOM 1388 C C . PRO A 1 180 ? 4.041 -9.747 -15.056 1.00 90.94 180 PRO A C 1
ATOM 1390 O O . PRO A 1 180 ? 5.005 -9.077 -15.403 1.00 90.94 180 PRO A O 1
ATOM 1393 N N . SER A 1 181 ? 3.478 -9.615 -13.853 1.00 93.69 181 SER A N 1
ATOM 1394 C CA . SER A 1 181 ? 4.012 -8.731 -12.810 1.00 93.69 181 SER A CA 1
ATOM 1395 C C . SER A 1 181 ? 3.706 -9.293 -11.415 1.00 93.69 181 SER A C 1
ATOM 1397 O O . SER A 1 181 ? 3.249 -10.433 -11.272 1.00 93.69 181 SER A O 1
ATOM 1399 N N . PHE A 1 182 ? 3.995 -8.512 -10.380 1.00 95.56 182 PHE A N 1
ATOM 1400 C CA . PHE A 1 182 ? 3.805 -8.880 -8.981 1.00 95.56 182 PHE A CA 1
ATOM 1401 C C . PHE A 1 182 ? 3.449 -7.650 -8.142 1.00 95.56 182 PHE A C 1
ATOM 1403 O O . PHE A 1 182 ? 3.874 -6.535 -8.447 1.00 95.56 182 PHE A O 1
ATOM 1410 N N . ASP A 1 183 ? 2.691 -7.852 -7.070 1.00 96.19 183 ASP A N 1
ATOM 1411 C CA . ASP A 1 183 ? 2.488 -6.843 -6.035 1.00 96.19 183 ASP A CA 1
ATOM 1412 C C . ASP A 1 183 ? 3.485 -7.103 -4.908 1.00 96.19 183 ASP A C 1
ATOM 1414 O O . ASP A 1 183 ? 3.659 -8.238 -4.462 1.00 96.19 183 ASP A O 1
ATOM 1418 N N . GLN A 1 184 ? 4.183 -6.067 -4.459 1.00 95.94 184 GLN A N 1
ATOM 1419 C CA . GLN A 1 184 ? 5.158 -6.196 -3.389 1.00 95.94 184 GLN A CA 1
ATOM 1420 C C . GLN A 1 184 ? 5.241 -4.919 -2.571 1.00 95.94 184 GLN A C 1
ATOM 1422 O O . GLN A 1 184 ? 5.518 -3.839 -3.094 1.00 95.94 184 GLN A O 1
ATOM 1427 N N . ILE A 1 185 ? 5.107 -5.088 -1.255 1.00 95.62 185 ILE A N 1
ATOM 1428 C CA . ILE A 1 185 ? 5.421 -4.068 -0.260 1.00 95.62 185 ILE A CA 1
ATOM 1429 C C . ILE A 1 185 ? 6.677 -4.500 0.489 1.00 95.62 185 ILE A C 1
ATOM 1431 O O . ILE A 1 185 ? 6.768 -5.622 0.996 1.00 95.62 185 ILE A O 1
ATOM 1435 N N . SER A 1 186 ? 7.640 -3.590 0.597 1.00 94.19 186 SER A N 1
ATOM 1436 C CA . SER A 1 186 ? 8.879 -3.783 1.347 1.00 94.19 186 SER A CA 1
ATOM 1437 C C . SER A 1 186 ? 9.094 -2.662 2.354 1.00 94.19 186 SER A C 1
ATOM 1439 O O . SER A 1 186 ? 8.885 -1.495 2.045 1.00 94.19 186 SER A O 1
ATOM 1441 N N . LEU A 1 187 ? 9.559 -3.004 3.551 1.00 92.81 187 LEU A N 1
ATOM 1442 C CA . LEU A 1 187 ? 10.055 -2.049 4.540 1.00 92.81 187 LEU A CA 1
ATOM 1443 C C . LEU A 1 187 ? 11.444 -1.570 4.112 1.00 92.81 187 LEU A C 1
ATOM 1445 O O . LEU A 1 187 ? 12.302 -2.401 3.812 1.00 92.81 187 LEU A O 1
ATOM 1449 N N . VAL A 1 188 ? 11.698 -0.265 4.151 1.00 91.31 188 VAL A N 1
ATOM 1450 C CA . VAL A 1 188 ? 13.046 0.301 4.024 1.00 91.31 188 VAL A CA 1
ATOM 1451 C C . VAL A 1 188 ? 13.718 0.228 5.395 1.00 91.31 188 VAL A C 1
ATOM 1453 O O . VAL A 1 188 ? 13.416 1.004 6.296 1.00 91.31 188 VAL A O 1
ATOM 1456 N N . ALA A 1 189 ? 14.600 -0.754 5.569 1.00 86.38 189 ALA A N 1
ATOM 1457 C CA . ALA A 1 189 ? 15.274 -1.035 6.834 1.00 86.38 189 ALA A CA 1
ATOM 1458 C C . ALA A 1 189 ? 16.456 -0.089 7.101 1.00 86.38 189 ALA A C 1
ATOM 1460 O O . ALA A 1 189 ? 16.754 0.207 8.254 1.00 86.38 189 ALA A O 1
ATOM 1461 N N . GLU A 1 190 ? 17.135 0.373 6.048 1.00 85.12 190 GLU A N 1
ATOM 1462 C CA . GLU A 1 190 ? 18.262 1.307 6.144 1.00 85.12 190 GLU A CA 1
ATOM 1463 C C . GLU A 1 190 ? 18.303 2.231 4.919 1.00 85.12 190 GLU A C 1
ATOM 1465 O O . GLU A 1 190 ? 17.918 1.828 3.819 1.00 85.12 190 GLU A O 1
ATOM 1470 N N . GLY A 1 191 ? 18.841 3.442 5.095 1.00 79.94 191 GLY A N 1
ATOM 1471 C CA . GLY A 1 191 ? 19.151 4.377 4.004 1.00 79.94 191 GLY A CA 1
ATOM 1472 C C . GLY A 1 191 ? 18.069 5.412 3.684 1.00 79.94 191 GLY A C 1
ATOM 1473 O O . GLY A 1 191 ? 18.349 6.350 2.939 1.00 79.94 191 GLY A O 1
ATOM 1474 N N . ALA A 1 192 ? 16.873 5.295 4.272 1.00 74.31 192 ALA A N 1
ATOM 1475 C CA . ALA A 1 192 ? 15.889 6.375 4.249 1.00 74.31 192 ALA A CA 1
ATOM 1476 C C . ALA A 1 192 ? 16.380 7.561 5.094 1.00 74.31 192 ALA A C 1
ATOM 1478 O O . ALA A 1 192 ? 16.912 7.379 6.192 1.00 74.31 192 ALA A O 1
ATOM 1479 N N . LYS A 1 193 ? 16.193 8.777 4.581 1.00 70.19 193 LYS A N 1
ATOM 1480 C CA . LYS A 1 193 ? 16.562 10.023 5.259 1.00 70.19 193 LYS A CA 1
ATOM 1481 C C . LYS A 1 193 ? 15.294 10.719 5.727 1.00 70.19 193 LYS A C 1
ATOM 1483 O O . LYS A 1 193 ? 14.519 11.199 4.907 1.00 70.19 193 LYS A O 1
ATOM 1488 N N . ALA A 1 194 ? 15.055 10.720 7.038 1.00 61.28 194 ALA A N 1
ATOM 1489 C CA . ALA A 1 194 ? 13.774 11.163 7.582 1.00 61.28 194 ALA A CA 1
ATOM 1490 C C . ALA A 1 194 ? 13.489 12.666 7.416 1.00 61.28 194 ALA A C 1
ATOM 1492 O O . ALA A 1 194 ? 12.335 13.088 7.499 1.00 61.28 194 ALA A O 1
ATOM 1493 N N . ASP A 1 195 ? 14.542 13.444 7.181 1.00 67.00 195 ASP A N 1
ATOM 1494 C CA . ASP A 1 195 ? 14.548 14.882 6.928 1.00 67.00 195 ASP A CA 1
ATOM 1495 C C . ASP A 1 195 ? 14.296 15.250 5.458 1.00 67.00 195 ASP A C 1
ATOM 1497 O O . ASP A 1 195 ? 14.104 16.425 5.147 1.00 67.00 195 ASP A O 1
ATOM 1501 N N . ASP A 1 196 ? 14.262 14.273 4.551 1.00 74.75 196 ASP A N 1
ATOM 1502 C CA . ASP A 1 196 ? 13.975 14.505 3.142 1.00 74.75 196 ASP A CA 1
ATOM 1503 C C . ASP A 1 196 ? 12.468 14.313 2.866 1.00 74.75 196 ASP A C 1
ATOM 1505 O O . ASP A 1 196 ? 11.975 13.179 2.831 1.00 74.75 196 ASP A O 1
ATOM 1509 N N . PRO A 1 197 ? 11.704 15.402 2.637 1.00 73.19 197 PRO A N 1
ATOM 1510 C CA . PRO A 1 197 ? 10.248 15.339 2.508 1.00 73.19 197 PRO A CA 1
ATOM 1511 C C . PRO A 1 197 ? 9.789 14.478 1.324 1.00 73.19 197 PRO A C 1
ATOM 1513 O O . PRO A 1 197 ? 8.667 13.966 1.340 1.00 73.19 197 PRO A O 1
ATOM 1516 N N . ARG A 1 198 ? 10.664 14.244 0.336 1.00 75.25 198 ARG A N 1
ATOM 1517 C CA . ARG A 1 198 ? 10.393 13.370 -0.814 1.00 75.25 198 ARG A CA 1
ATOM 1518 C C . ARG A 1 198 ? 10.034 11.944 -0.385 1.00 75.25 198 ARG A C 1
ATOM 1520 O O . ARG A 1 198 ? 9.218 11.294 -1.029 1.00 75.25 198 ARG A O 1
ATOM 1527 N N . TRP A 1 199 ? 10.568 11.474 0.741 1.00 76.44 199 TRP A N 1
ATOM 1528 C CA . TRP A 1 199 ? 10.287 10.133 1.265 1.00 76.44 199 TRP A CA 1
ATOM 1529 C C . TRP A 1 199 ? 8.891 10.001 1.865 1.00 76.44 199 TRP A C 1
ATOM 1531 O O . TRP A 1 199 ? 8.424 8.888 2.079 1.00 76.44 199 TRP A O 1
ATOM 1541 N N . THR A 1 200 ? 8.202 11.110 2.130 1.00 76.81 200 THR A N 1
ATOM 1542 C CA . THR A 1 200 ? 6.815 11.076 2.607 1.00 76.81 200 THR A CA 1
ATOM 1543 C C . THR A 1 200 ? 5.811 11.160 1.468 1.00 76.81 200 THR A C 1
ATOM 1545 O O . THR A 1 200 ? 4.728 10.590 1.588 1.00 76.81 200 THR A O 1
ATOM 1548 N N . SER A 1 201 ? 6.156 11.802 0.347 1.00 72.19 201 SER A N 1
ATOM 1549 C CA . SER A 1 201 ? 5.205 12.163 -0.711 1.00 72.19 201 SER A CA 1
ATOM 1550 C C . SER A 1 201 ? 4.886 11.058 -1.722 1.00 72.19 201 SER A C 1
ATOM 1552 O O . SER A 1 201 ? 3.980 11.258 -2.522 1.00 72.19 201 SER A O 1
ATOM 1554 N N . GLY A 1 202 ? 5.571 9.908 -1.691 1.00 75.25 202 GLY A N 1
ATOM 1555 C CA . GLY A 1 202 ? 5.359 8.844 -2.681 1.00 75.25 202 GLY A CA 1
ATOM 1556 C C . GLY A 1 202 ? 6.129 9.102 -3.972 1.00 75.25 202 GLY A C 1
ATOM 1557 O O . GLY A 1 202 ? 5.527 9.298 -5.022 1.00 75.25 202 GLY A O 1
ATOM 1558 N N . ILE A 1 203 ? 7.459 9.150 -3.896 1.00 82.06 203 ILE A N 1
ATOM 1559 C CA . ILE A 1 203 ? 8.298 9.339 -5.085 1.00 82.06 203 ILE A CA 1
ATOM 1560 C C . ILE A 1 203 ? 8.496 8.025 -5.835 1.00 82.06 203 ILE A C 1
ATOM 1562 O O . ILE A 1 203 ? 8.764 6.988 -5.230 1.00 82.06 203 ILE A O 1
ATOM 1566 N N . GLU A 1 204 ? 8.415 8.081 -7.160 1.00 86.81 204 GLU A N 1
ATOM 1567 C CA . GLU A 1 204 ? 8.859 6.982 -8.011 1.00 86.81 204 GLU A CA 1
ATOM 1568 C C . GLU A 1 204 ? 10.391 6.935 -8.028 1.00 86.81 204 GLU A C 1
ATOM 1570 O O . GLU A 1 204 ? 11.066 7.954 -8.190 1.00 86.81 204 GLU A O 1
ATOM 1575 N N . ILE A 1 205 ? 10.933 5.737 -7.846 1.00 82.62 205 ILE A N 1
ATOM 1576 C CA . ILE A 1 205 ? 12.356 5.434 -7.927 1.00 82.62 205 ILE A CA 1
ATOM 1577 C C . ILE A 1 205 ? 12.567 4.241 -8.852 1.00 82.62 205 ILE A C 1
ATOM 1579 O O . ILE A 1 205 ? 11.811 3.270 -8.828 1.00 82.62 205 ILE A O 1
ATOM 1583 N N . THR A 1 206 ? 13.652 4.282 -9.612 1.00 83.06 206 THR A N 1
ATOM 1584 C CA . THR A 1 206 ? 14.104 3.143 -10.411 1.00 83.06 206 THR A CA 1
ATOM 1585 C C . THR A 1 206 ? 15.384 2.598 -9.802 1.00 83.06 206 THR A C 1
ATOM 1587 O O . THR A 1 206 ? 16.320 3.348 -9.491 1.00 83.06 206 THR A O 1
ATOM 1590 N N . ALA A 1 207 ? 15.411 1.288 -9.585 1.00 80.44 207 ALA A N 1
ATOM 1591 C CA . ALA A 1 207 ? 16.593 0.598 -9.111 1.00 80.44 207 ALA A CA 1
ATOM 1592 C C . ALA A 1 207 ? 17.677 0.609 -10.190 1.00 80.44 207 ALA A C 1
ATOM 1594 O O . ALA A 1 207 ? 17.425 0.341 -11.358 1.00 80.44 207 ALA A O 1
ATOM 1595 N N . VAL A 1 208 ? 18.923 0.868 -9.814 1.00 78.44 208 VAL A N 1
ATOM 1596 C CA . VAL A 1 208 ? 20.034 0.760 -10.759 1.00 78.44 208 VAL A CA 1
ATOM 1597 C C . VAL A 1 208 ? 20.380 -0.716 -10.950 1.00 78.44 208 VAL A C 1
ATOM 1599 O O . VAL A 1 208 ? 20.818 -1.370 -10.004 1.00 78.44 208 VAL A O 1
ATOM 1602 N N . ALA A 1 209 ? 20.221 -1.208 -12.183 1.00 79.38 209 ALA A N 1
ATOM 1603 C CA . ALA A 1 209 ? 20.623 -2.550 -12.620 1.00 79.38 209 ALA A CA 1
ATOM 1604 C C . ALA A 1 209 ? 20.029 -3.713 -11.796 1.00 79.38 209 ALA A C 1
ATOM 1606 O O . ALA A 1 209 ? 20.652 -4.767 -11.680 1.00 79.38 209 ALA A O 1
ATOM 1607 N N . HIS A 1 210 ? 18.834 -3.531 -11.228 1.00 84.06 210 HIS A N 1
ATOM 1608 C CA . HIS A 1 210 ? 18.084 -4.617 -10.599 1.00 84.06 210 HIS A CA 1
ATOM 1609 C C . HIS A 1 210 ? 16.975 -5.075 -11.556 1.00 84.06 210 HIS A C 1
ATOM 1611 O O . HIS A 1 210 ? 16.164 -4.228 -11.937 1.00 84.06 210 HIS A O 1
ATOM 1617 N N . PRO A 1 211 ? 16.920 -6.362 -11.948 1.00 90.44 211 PRO A N 1
ATOM 1618 C CA . PRO A 1 211 ? 15.854 -6.861 -12.814 1.00 90.44 211 PRO A CA 1
ATOM 1619 C C . PRO A 1 211 ? 14.494 -6.691 -12.137 1.00 90.44 211 PRO A C 1
ATOM 1621 O O . PRO A 1 211 ? 14.422 -6.617 -10.905 1.00 90.44 211 PRO A O 1
ATOM 1624 N N . ASP A 1 212 ? 13.431 -6.622 -12.933 1.00 92.50 212 ASP A N 1
ATOM 1625 C CA . ASP A 1 212 ? 12.065 -6.543 -12.418 1.00 92.50 212 ASP A CA 1
ATOM 1626 C C . ASP A 1 212 ? 11.599 -7.891 -11.841 1.00 92.50 212 ASP A C 1
ATOM 1628 O O . ASP A 1 212 ? 10.835 -8.646 -12.438 1.00 92.50 212 ASP A O 1
ATOM 1632 N N . GLU A 1 213 ? 12.144 -8.234 -10.676 1.00 92.88 213 GLU A N 1
ATOM 1633 C CA . GLU A 1 213 ? 11.903 -9.488 -9.971 1.00 92.88 213 GLU A CA 1
ATOM 1634 C C . GLU A 1 213 ? 11.573 -9.226 -8.492 1.00 92.88 213 GLU A C 1
ATOM 1636 O O . GLU A 1 213 ? 12.137 -8.305 -7.884 1.00 92.88 213 GLU A O 1
ATOM 1641 N N . PRO A 1 214 ? 10.708 -10.051 -7.864 1.00 92.62 214 PRO A N 1
ATOM 1642 C CA . PRO A 1 214 ? 10.348 -9.868 -6.465 1.00 92.62 214 PRO A CA 1
ATOM 1643 C C . PRO A 1 214 ? 11.533 -10.028 -5.505 1.00 92.62 214 PRO A C 1
ATOM 1645 O O . PRO A 1 214 ? 12.297 -10.994 -5.557 1.00 92.62 214 PRO A O 1
ATOM 1648 N N . ILE A 1 215 ? 11.606 -9.150 -4.504 1.00 89.94 215 ILE A N 1
ATOM 1649 C CA . ILE A 1 215 ? 12.501 -9.314 -3.352 1.00 89.94 215 ILE A CA 1
ATOM 1650 C C . ILE A 1 215 ? 12.002 -10.469 -2.475 1.00 89.94 215 ILE A C 1
ATOM 1652 O O . ILE A 1 215 ? 10.926 -10.387 -1.891 1.00 89.94 215 ILE A O 1
ATOM 1656 N N . THR A 1 216 ? 12.794 -11.528 -2.310 1.00 85.50 216 THR A N 1
ATOM 1657 C CA . THR A 1 216 ? 12.352 -12.733 -1.577 1.00 85.50 216 THR A CA 1
ATOM 1658 C C . THR A 1 216 ? 12.390 -12.591 -0.054 1.00 85.50 216 THR A C 1
ATOM 1660 O O . THR A 1 216 ? 11.578 -13.192 0.647 1.00 85.50 216 THR A O 1
ATOM 1663 N N . ARG A 1 217 ? 13.334 -11.814 0.495 1.00 83.62 217 ARG A N 1
ATOM 1664 C CA . ARG A 1 217 ? 13.418 -11.578 1.950 1.00 83.62 217 ARG A CA 1
ATOM 1665 C C . ARG A 1 217 ? 14.081 -10.260 2.307 1.00 83.62 217 ARG A C 1
ATOM 1667 O O . ARG A 1 217 ? 13.515 -9.478 3.065 1.00 83.62 217 ARG A O 1
ATOM 1674 N N . TYR A 1 218 ? 15.266 -10.022 1.756 1.00 86.94 218 TYR A N 1
ATOM 1675 C CA . TYR A 1 218 ? 16.022 -8.789 1.926 1.00 86.94 218 TYR A CA 1
ATOM 1676 C C . TYR A 1 218 ? 16.524 -8.317 0.571 1.00 86.94 218 TYR A C 1
ATOM 1678 O O . TYR A 1 218 ? 16.977 -9.131 -0.231 1.00 86.94 218 TYR A O 1
ATOM 1686 N N . GLY A 1 219 ? 16.454 -7.012 0.339 1.00 81.25 219 GLY A N 1
ATOM 1687 C CA . GLY A 1 219 ? 16.959 -6.369 -0.866 1.00 81.25 219 GLY A CA 1
ATOM 1688 C C . GLY A 1 219 ? 18.009 -5.317 -0.531 1.00 81.25 219 GLY A C 1
ATOM 1689 O O . GLY A 1 219 ? 18.082 -4.800 0.587 1.00 81.25 219 GLY A O 1
ATOM 1690 N N . SER A 1 220 ? 18.855 -4.998 -1.501 1.00 84.50 220 SER A N 1
ATOM 1691 C CA . SER A 1 220 ? 19.774 -3.862 -1.437 1.00 84.50 220 SER A CA 1
ATOM 1692 C C . SER A 1 220 ? 19.737 -3.154 -2.775 1.00 84.50 220 SER A C 1
ATOM 1694 O O . SER A 1 220 ? 20.129 -3.730 -3.785 1.00 84.50 220 SER A O 1
ATOM 1696 N N . PHE A 1 221 ? 19.284 -1.908 -2.764 1.00 81.69 221 PHE A N 1
ATOM 1697 C CA . PHE A 1 221 ? 19.067 -1.135 -3.976 1.00 81.69 221 PHE A CA 1
ATOM 1698 C C . PHE A 1 221 ? 19.972 0.077 -3.983 1.00 81.69 221 PHE A C 1
ATOM 1700 O O . PHE A 1 221 ? 20.085 0.786 -2.983 1.00 81.69 221 PHE A O 1
ATOM 1707 N N . ASN A 1 222 ? 20.587 0.319 -5.133 1.00 80.00 222 ASN A N 1
ATOM 1708 C CA . ASN A 1 222 ? 21.098 1.635 -5.463 1.00 80.00 222 ASN A CA 1
ATOM 1709 C C . ASN A 1 222 ? 19.974 2.362 -6.193 1.00 80.00 222 ASN A C 1
ATOM 1711 O O . ASN A 1 222 ? 19.488 1.883 -7.215 1.00 80.00 222 ASN A O 1
ATOM 1715 N N . LEU A 1 223 ? 19.540 3.481 -5.638 1.00 75.06 223 LEU A N 1
ATOM 1716 C CA . LEU A 1 223 ? 18.478 4.304 -6.181 1.00 75.06 223 LEU A CA 1
ATOM 1717 C C . LEU A 1 223 ? 19.076 5.471 -6.939 1.00 75.06 223 LEU A C 1
ATOM 1719 O O . LEU A 1 223 ? 19.978 6.155 -6.438 1.00 75.06 223 LEU A O 1
ATOM 1723 N N . GLN A 1 224 ? 18.521 5.727 -8.116 1.00 69.38 224 GLN A N 1
ATOM 1724 C CA . GLN A 1 224 ? 18.771 6.965 -8.825 1.00 69.38 224 GLN A CA 1
ATOM 1725 C C . GLN A 1 224 ? 17.777 8.019 -8.328 1.00 69.38 224 GLN A C 1
ATOM 1727 O O . GLN A 1 224 ? 16.613 8.030 -8.711 1.00 69.38 224 GLN A O 1
ATOM 1732 N N . MET A 1 225 ? 18.243 8.885 -7.430 1.00 66.19 225 MET A N 1
ATOM 1733 C CA . MET A 1 225 ? 17.534 10.091 -6.996 1.00 66.19 225 MET A CA 1
ATOM 1734 C C . MET A 1 225 ? 18.352 11.311 -7.425 1.00 66.19 225 MET A C 1
ATOM 1736 O O . MET A 1 225 ? 19.583 11.241 -7.460 1.00 66.19 225 MET A O 1
ATOM 1740 N N . GLU A 1 226 ? 17.699 12.433 -7.740 1.00 63.09 226 GLU A N 1
ATOM 1741 C CA . GLU A 1 226 ? 18.410 13.673 -8.080 1.00 63.09 226 GLU A CA 1
ATOM 1742 C C . GLU A 1 226 ? 19.436 14.035 -6.989 1.00 63.09 226 GLU A C 1
ATOM 1744 O O . GLU A 1 226 ? 19.094 14.145 -5.806 1.00 63.09 226 GLU A O 1
ATOM 1749 N N . GLY A 1 227 ? 20.700 14.201 -7.401 1.00 58.16 227 GLY A N 1
ATOM 1750 C CA . GLY A 1 227 ? 21.808 14.685 -6.570 1.00 58.16 227 GLY A CA 1
ATOM 1751 C C . GLY A 1 227 ? 22.866 13.648 -6.166 1.00 58.16 227 GLY A C 1
ATOM 1752 O O . GLY A 1 227 ? 24.025 14.030 -6.037 1.00 58.16 227 GLY A O 1
ATOM 1753 N N . ALA A 1 228 ? 22.525 12.364 -5.988 1.00 58.00 228 ALA A N 1
ATOM 1754 C CA . ALA A 1 228 ? 23.500 11.298 -5.694 1.00 58.00 228 ALA A CA 1
ATOM 1755 C C . ALA A 1 228 ? 22.861 9.894 -5.721 1.00 58.00 228 ALA A C 1
ATOM 1757 O O . ALA A 1 228 ? 21.670 9.762 -5.418 1.00 58.00 228 ALA A O 1
ATOM 1758 N N . PRO A 1 229 ? 23.641 8.826 -5.980 1.00 66.56 229 PRO A N 1
ATOM 1759 C CA . PRO A 1 229 ? 23.186 7.461 -5.736 1.00 66.56 229 PRO A CA 1
ATOM 1760 C C . PRO A 1 229 ? 22.865 7.270 -4.248 1.00 66.56 229 PRO A C 1
ATOM 1762 O O . PRO A 1 229 ? 23.695 7.542 -3.379 1.00 66.56 229 PRO A O 1
ATOM 1765 N N . HIS A 1 230 ? 21.656 6.796 -3.955 1.00 77.88 230 HIS A N 1
ATOM 1766 C CA . HIS A 1 230 ? 21.215 6.499 -2.593 1.00 77.88 230 HIS A CA 1
ATOM 1767 C C . HIS A 1 230 ? 21.114 4.990 -2.418 1.00 77.88 230 HIS A C 1
ATOM 1769 O O . HIS A 1 230 ? 20.379 4.327 -3.143 1.00 77.88 230 HIS A O 1
ATOM 1775 N N . ARG A 1 231 ? 21.853 4.428 -1.460 1.00 85.69 231 ARG A N 1
ATOM 1776 C CA . ARG A 1 231 ? 21.756 3.002 -1.151 1.00 85.69 231 ARG A CA 1
ATOM 1777 C C . ARG A 1 231 ? 20.725 2.783 -0.057 1.00 85.69 231 ARG A C 1
ATOM 1779 O O . ARG A 1 231 ? 20.857 3.352 1.023 1.00 85.69 231 ARG A O 1
ATOM 1786 N N . ILE A 1 232 ? 19.767 1.907 -0.317 1.00 87.50 232 ILE A N 1
ATOM 1787 C CA . ILE A 1 232 ? 18.807 1.451 0.685 1.00 87.50 232 ILE A CA 1
ATOM 1788 C C . ILE A 1 232 ? 18.886 -0.056 0.869 1.00 87.50 232 ILE A C 1
ATOM 1790 O O . ILE A 1 232 ? 19.215 -0.802 -0.058 1.00 87.50 232 ILE A O 1
ATOM 1794 N N . LYS A 1 233 ? 18.553 -0.506 2.076 1.00 90.44 233 LYS A N 1
ATOM 1795 C CA . LYS A 1 233 ? 18.284 -1.917 2.347 1.00 90.44 233 LYS A CA 1
ATOM 1796 C C . LYS A 1 233 ? 16.814 -2.086 2.645 1.00 90.44 233 LYS A C 1
ATOM 1798 O O . LYS A 1 233 ? 16.233 -1.282 3.372 1.00 90.44 233 LYS A O 1
ATOM 1803 N N . THR A 1 234 ? 16.232 -3.148 2.119 1.00 91.94 234 THR A N 1
ATOM 1804 C CA . THR A 1 234 ? 14.814 -3.430 2.291 1.00 91.94 234 THR A CA 1
ATOM 1805 C C . THR A 1 234 ? 14.585 -4.814 2.869 1.00 91.94 234 THR A C 1
ATOM 1807 O O . THR A 1 234 ? 15.450 -5.692 2.805 1.00 91.94 234 THR A O 1
ATOM 1810 N N . ARG A 1 235 ? 13.395 -5.010 3.429 1.00 91.69 235 ARG A N 1
ATOM 1811 C CA . ARG A 1 235 ? 12.871 -6.307 3.844 1.00 91.69 235 ARG A CA 1
ATOM 1812 C C . ARG A 1 235 ? 11.470 -6.473 3.273 1.00 91.69 235 ARG A C 1
ATOM 1814 O O . ARG A 1 235 ? 10.634 -5.598 3.488 1.00 91.69 235 ARG A O 1
ATOM 1821 N N . ALA A 1 236 ? 11.213 -7.586 2.596 1.00 92.12 236 ALA A N 1
ATOM 1822 C CA . ALA A 1 236 ? 9.884 -7.879 2.070 1.00 92.12 236 ALA A CA 1
ATOM 1823 C C . ALA A 1 236 ? 8.866 -7.984 3.222 1.00 92.12 236 ALA A C 1
ATOM 1825 O O . ALA A 1 236 ? 9.142 -8.599 4.259 1.00 92.12 236 ALA A O 1
ATOM 1826 N N . VAL A 1 237 ? 7.712 -7.340 3.049 1.00 91.50 237 VAL A N 1
ATOM 1827 C CA . VAL A 1 237 ? 6.567 -7.382 3.977 1.00 91.50 237 VAL A CA 1
ATOM 1828 C C . VAL A 1 237 ? 5.444 -8.217 3.376 1.00 91.50 237 VAL A C 1
ATOM 1830 O O . VAL A 1 237 ? 4.854 -9.042 4.064 1.00 91.50 237 VAL A O 1
ATOM 1833 N N . TYR A 1 238 ? 5.178 -8.015 2.090 1.00 93.25 238 TYR A N 1
ATOM 1834 C CA . TYR A 1 238 ? 4.152 -8.719 1.336 1.00 93.25 238 TYR A CA 1
ATOM 1835 C C . TYR A 1 238 ? 4.630 -8.917 -0.096 1.00 93.25 238 TYR A C 1
ATOM 1837 O O . TYR A 1 238 ? 5.340 -8.066 -0.636 1.00 93.25 238 TYR A O 1
ATOM 1845 N N . THR A 1 239 ? 4.278 -10.046 -0.701 1.00 93.62 239 THR A N 1
ATOM 1846 C CA . THR A 1 239 ? 4.539 -10.320 -2.113 1.00 93.62 239 THR A CA 1
ATOM 1847 C C . THR A 1 239 ? 3.466 -11.250 -2.649 1.00 93.62 239 THR A C 1
ATOM 1849 O O . THR A 1 239 ? 3.211 -12.289 -2.042 1.00 93.62 239 THR A O 1
ATOM 1852 N N . GLU A 1 240 ? 2.897 -10.885 -3.789 1.00 91.81 240 GLU A N 1
ATOM 1853 C CA . GLU A 1 240 ? 1.961 -11.696 -4.557 1.00 91.81 240 GLU A CA 1
ATOM 1854 C C . GLU A 1 240 ? 2.399 -11.728 -6.015 1.00 91.81 240 GLU A C 1
ATOM 1856 O O . GLU A 1 240 ? 2.670 -10.686 -6.610 1.00 91.81 240 GLU A O 1
ATOM 1861 N N . VAL A 1 241 ? 2.507 -12.925 -6.587 1.00 90.06 241 VAL A N 1
ATOM 1862 C CA . VAL A 1 241 ? 3.102 -13.138 -7.913 1.00 90.06 241 VAL A CA 1
ATOM 1863 C C . VAL A 1 241 ? 2.059 -13.727 -8.854 1.00 90.06 241 VAL A C 1
ATOM 1865 O O . VAL A 1 241 ? 1.293 -14.610 -8.477 1.00 90.06 241 VAL A O 1
ATOM 1868 N N . GLY A 1 242 ? 2.068 -13.291 -10.113 1.00 78.62 242 GLY A N 1
ATOM 1869 C CA . GLY A 1 242 ? 1.229 -13.864 -11.162 1.00 78.62 242 GLY A CA 1
ATOM 1870 C C . GLY A 1 242 ? -0.011 -13.020 -11.427 1.00 78.62 242 GLY A C 1
ATOM 1871 O O . GLY A 1 242 ? 0.100 -11.869 -11.832 1.00 78.62 242 GLY A O 1
ATOM 1872 N N . GLU A 1 243 ? -1.199 -13.595 -11.235 1.00 68.56 243 GLU A N 1
ATOM 1873 C CA . GLU A 1 243 ? -2.482 -12.930 -11.529 1.00 68.56 243 GLU A CA 1
ATOM 1874 C C . GLU A 1 243 ? -2.901 -11.894 -10.475 1.00 68.56 243 GLU A C 1
ATOM 1876 O O . GLU A 1 243 ? -3.955 -11.280 -10.637 1.00 68.56 243 GLU A O 1
ATOM 1881 N N . LEU A 1 244 ? -2.088 -11.711 -9.425 1.00 75.25 244 LEU A N 1
ATOM 1882 C CA . LEU A 1 244 ? -2.350 -10.814 -8.297 1.00 75.25 244 LEU A CA 1
ATOM 1883 C C . LEU A 1 244 ? -3.625 -11.209 -7.508 1.00 75.25 244 LEU A C 1
ATOM 1885 O O . LEU A 1 244 ? -4.479 -10.375 -7.231 1.00 75.25 244 LEU A O 1
ATOM 1889 N N . ARG A 1 245 ? -3.780 -12.505 -7.190 1.00 57.56 245 ARG A N 1
ATOM 1890 C CA . ARG A 1 245 ? -4.963 -13.068 -6.502 1.00 57.56 245 ARG A CA 1
ATOM 1891 C C . ARG A 1 245 ? -4.761 -13.316 -5.010 1.00 57.56 245 ARG A C 1
ATOM 1893 O O . ARG A 1 245 ? -3.753 -13.956 -4.632 1.00 57.56 245 ARG A O 1
#

pLDDT: mean 83.12, std 16.12, range [37.34, 98.56]